Protein AF-A0ABD5NN39-F1 (afdb_monomer)

Structure (mmCIF, N/CA/C/O backbone):
data_AF-A0ABD5NN39-F1
#
_entry.id   AF-A0ABD5NN39-F1
#
loop_
_atom_site.group_PDB
_atom_site.id
_atom_site.type_symbol
_atom_site.label_atom_id
_atom_site.label_alt_id
_atom_site.label_comp_id
_atom_site.label_asym_id
_atom_site.label_entity_id
_atom_site.label_seq_id
_atom_site.pdbx_PDB_ins_code
_atom_site.Cartn_x
_atom_site.Cartn_y
_atom_site.Cartn_z
_atom_site.occupancy
_atom_site.B_iso_or_equiv
_atom_site.auth_seq_id
_atom_site.auth_comp_id
_atom_site.auth_asym_id
_atom_site.auth_atom_id
_atom_site.pdbx_PDB_model_num
ATOM 1 N N . MET A 1 1 ? 64.868 -34.497 13.258 1.00 48.22 1 MET A N 1
ATOM 2 C CA . MET A 1 1 ? 65.352 -35.514 12.300 1.00 48.22 1 MET A CA 1
ATOM 3 C C . MET A 1 1 ? 64.850 -36.884 12.746 1.00 48.22 1 MET A C 1
ATOM 5 O O . MET A 1 1 ? 65.511 -37.528 13.547 1.00 48.22 1 MET A O 1
ATOM 9 N N . ALA A 1 2 ? 63.662 -37.279 12.285 1.00 41.94 2 ALA A N 1
ATOM 10 C CA . ALA A 1 2 ? 63.177 -38.659 12.222 1.00 41.94 2 ALA A CA 1
ATOM 11 C C . ALA A 1 2 ? 61.991 -38.686 11.242 1.00 41.94 2 ALA A C 1
ATOM 13 O O . ALA A 1 2 ? 61.180 -37.765 11.214 1.00 41.94 2 ALA A O 1
ATOM 14 N N . THR A 1 3 ? 61.990 -39.694 10.385 1.00 41.69 3 THR A N 1
ATOM 15 C CA . THR A 1 3 ? 61.248 -39.853 9.132 1.00 41.69 3 THR A CA 1
ATOM 16 C C . THR A 1 3 ? 59.908 -40.580 9.286 1.00 41.69 3 THR A C 1
ATOM 18 O O . THR A 1 3 ? 59.844 -41.570 10.001 1.00 41.69 3 THR A O 1
ATOM 21 N N . VAL A 1 4 ? 58.919 -40.108 8.512 1.00 43.38 4 VAL A N 1
ATOM 22 C CA . VAL A 1 4 ? 57.891 -40.811 7.703 1.00 43.38 4 VAL A CA 1
ATOM 23 C C . VAL A 1 4 ? 57.084 -41.974 8.312 1.00 43.38 4 VAL A C 1
ATOM 25 O O . VAL A 1 4 ? 57.618 -43.031 8.631 1.00 43.38 4 VAL A O 1
ATOM 28 N N . GLY A 1 5 ? 55.754 -41.833 8.231 1.00 43.09 5 GLY A N 1
ATOM 29 C CA . GLY A 1 5 ? 54.789 -42.929 8.111 1.00 43.09 5 GLY A CA 1
ATOM 30 C C . GLY A 1 5 ? 53.548 -42.462 7.339 1.00 43.09 5 GLY A C 1
ATOM 31 O O . GLY A 1 5 ? 52.788 -41.644 7.842 1.00 43.09 5 GLY A O 1
ATOM 32 N N . VAL A 1 6 ? 53.390 -42.945 6.104 1.00 49.94 6 VAL A N 1
ATOM 33 C CA . VAL A 1 6 ? 52.255 -42.698 5.196 1.00 49.94 6 VAL A CA 1
ATOM 34 C C . VAL A 1 6 ? 51.115 -43.660 5.537 1.00 49.94 6 VAL A C 1
ATOM 36 O O . VAL A 1 6 ? 51.356 -44.860 5.651 1.00 49.94 6 VAL A O 1
ATOM 39 N N . ALA A 1 7 ? 49.880 -43.160 5.617 1.00 52.88 7 ALA A N 1
ATOM 40 C CA . ALA A 1 7 ? 48.672 -43.968 5.470 1.00 52.88 7 ALA A CA 1
ATOM 41 C C . ALA A 1 7 ? 47.676 -43.212 4.582 1.00 52.88 7 ALA A C 1
ATOM 43 O O . ALA A 1 7 ? 47.252 -42.106 4.905 1.00 52.88 7 ALA A O 1
ATOM 44 N N . ALA A 1 8 ? 47.371 -43.815 3.435 1.00 48.97 8 ALA A N 1
ATOM 45 C CA . ALA A 1 8 ? 46.373 -43.367 2.481 1.00 48.97 8 ALA A CA 1
ATOM 46 C C . ALA A 1 8 ? 44.984 -43.854 2.911 1.00 48.97 8 ALA A C 1
ATOM 48 O O . ALA A 1 8 ? 44.827 -45.025 3.256 1.00 48.97 8 ALA A O 1
ATOM 49 N N . LEU A 1 9 ? 43.982 -42.982 2.811 1.00 55.16 9 LEU A N 1
ATOM 50 C CA . LEU A 1 9 ? 42.581 -43.370 2.686 1.00 55.16 9 LEU A CA 1
ATOM 51 C C . LEU A 1 9 ? 42.005 -42.599 1.499 1.00 55.16 9 LEU A C 1
ATOM 53 O O . LEU A 1 9 ? 41.762 -41.399 1.569 1.00 55.16 9 LEU A O 1
ATOM 57 N N . SER A 1 10 ? 41.878 -43.319 0.387 1.00 52.47 10 SER A N 1
ATOM 58 C CA . SER A 1 10 ? 41.088 -42.935 -0.774 1.00 52.47 10 SER A CA 1
ATOM 59 C C . SER A 1 10 ? 39.607 -42.935 -0.405 1.00 52.47 10 SER A C 1
ATOM 61 O O . SER A 1 10 ? 39.099 -43.934 0.100 1.00 52.47 10 SER A O 1
ATOM 63 N N . GLY A 1 11 ? 38.923 -41.843 -0.725 1.00 37.56 11 GLY A N 1
ATOM 64 C CA . GLY A 1 11 ? 37.471 -41.762 -0.805 1.00 37.56 11 GLY A CA 1
ATOM 65 C C . GLY A 1 11 ? 37.124 -40.778 -1.913 1.00 37.56 11 GLY A C 1
ATOM 66 O O . GLY A 1 11 ? 37.242 -39.576 -1.718 1.00 37.56 11 GLY A O 1
ATOM 67 N N . CYS A 1 12 ? 36.792 -41.309 -3.088 1.00 56.47 12 CYS A N 1
ATOM 68 C CA . CYS A 1 12 ? 36.232 -40.574 -4.216 1.00 56.47 12 CYS A CA 1
ATOM 69 C C . CYS A 1 12 ? 34.707 -40.734 -4.177 1.00 56.47 12 CYS A C 1
ATOM 71 O O . CYS A 1 12 ? 34.234 -41.869 -4.201 1.00 56.47 12 CYS A O 1
ATOM 73 N N . THR A 1 13 ? 33.987 -39.615 -4.144 1.00 51.09 13 THR A N 1
ATOM 74 C CA . THR A 1 13 ? 32.606 -39.393 -4.622 1.00 51.09 13 THR A CA 1
ATOM 75 C C . THR A 1 13 ? 32.630 -37.903 -5.018 1.00 51.09 13 THR A C 1
ATOM 77 O O . THR A 1 13 ? 32.841 -37.082 -4.133 1.00 51.09 13 THR A O 1
ATOM 80 N N . ASP A 1 14 ? 32.734 -37.436 -6.264 1.00 43.72 14 ASP A N 1
ATOM 81 C CA . ASP A 1 14 ? 31.990 -37.698 -7.506 1.00 43.72 14 ASP A CA 1
ATOM 82 C C . ASP A 1 14 ? 30.472 -37.639 -7.297 1.00 43.72 14 ASP A C 1
ATOM 84 O O . ASP A 1 14 ? 29.864 -38.627 -6.880 1.00 43.72 14 ASP A O 1
ATOM 88 N N . GLY A 1 15 ? 29.899 -36.457 -7.546 1.00 37.25 15 GLY A N 1
ATOM 89 C CA . GLY A 1 15 ? 28.458 -36.225 -7.582 1.00 37.25 15 GLY A CA 1
ATOM 90 C C . GLY A 1 15 ? 28.058 -34.783 -7.269 1.00 37.25 15 GLY A C 1
ATOM 91 O O . GLY A 1 15 ? 28.035 -34.415 -6.100 1.00 37.25 15 GLY A O 1
ATOM 92 N N . ASP A 1 16 ? 27.666 -34.073 -8.327 1.00 36.53 16 ASP A N 1
ATOM 93 C CA . ASP A 1 16 ? 26.866 -32.840 -8.375 1.00 36.53 16 ASP A CA 1
ATOM 94 C C . ASP A 1 16 ? 27.584 -31.495 -8.160 1.00 36.53 16 ASP A C 1
ATOM 96 O O . ASP A 1 16 ? 27.650 -30.938 -7.065 1.00 36.53 16 ASP A O 1
ATOM 100 N N . ASP A 1 17 ? 28.084 -30.969 -9.285 1.00 45.12 17 ASP A N 1
ATOM 101 C CA . ASP A 1 17 ? 28.150 -29.540 -9.593 1.00 45.12 17 ASP A CA 1
ATOM 102 C C . ASP A 1 17 ? 26.765 -28.911 -9.355 1.00 45.12 17 ASP A C 1
ATOM 104 O O . ASP A 1 17 ? 25.903 -28.895 -10.234 1.00 45.12 17 ASP A O 1
ATOM 108 N N . GLY A 1 18 ? 26.554 -28.411 -8.139 1.00 37.91 18 GLY A N 1
ATOM 109 C CA . GLY A 1 18 ? 25.591 -27.351 -7.893 1.00 37.91 18 GLY A CA 1
ATOM 110 C C . GLY A 1 18 ? 26.116 -26.103 -8.584 1.00 37.91 18 GLY A C 1
ATOM 111 O O . GLY A 1 18 ? 27.049 -25.468 -8.094 1.00 37.91 18 GLY A O 1
ATOM 112 N N . ASP A 1 19 ? 25.551 -25.831 -9.753 1.00 41.72 19 ASP A N 1
ATOM 113 C CA . ASP A 1 19 ? 25.624 -24.571 -10.481 1.00 41.72 19 ASP A CA 1
ATOM 114 C C . ASP A 1 19 ? 25.065 -23.467 -9.573 1.00 41.72 19 ASP A C 1
ATOM 116 O O . ASP A 1 19 ? 23.892 -23.113 -9.608 1.00 41.72 19 ASP A O 1
ATOM 120 N N . GLU A 1 20 ? 25.899 -22.988 -8.655 1.00 43.84 20 GLU A N 1
ATOM 121 C CA . GLU A 1 20 ? 25.693 -21.716 -7.988 1.00 43.84 20 GLU A CA 1
ATOM 122 C C . GLU A 1 20 ? 26.112 -20.656 -9.008 1.00 43.84 20 GLU A C 1
ATOM 124 O O . GLU A 1 20 ? 27.251 -20.181 -9.015 1.00 43.84 20 GLU A O 1
ATOM 129 N N . THR A 1 21 ? 25.203 -20.332 -9.932 1.00 42.66 21 THR A N 1
ATOM 130 C CA . THR A 1 21 ? 25.261 -19.085 -10.696 1.00 42.66 21 THR A CA 1
ATOM 131 C C . THR A 1 21 ? 25.090 -17.941 -9.708 1.00 42.66 21 THR A C 1
ATOM 133 O O . THR A 1 21 ? 24.010 -17.385 -9.539 1.00 42.66 21 THR A O 1
ATOM 136 N N . THR A 1 22 ? 26.167 -17.615 -9.002 1.00 43.16 22 THR A N 1
ATOM 137 C CA . THR A 1 22 ? 26.352 -16.280 -8.456 1.00 43.16 22 THR A CA 1
ATOM 138 C C . THR A 1 22 ? 26.554 -15.376 -9.660 1.00 43.16 22 THR A C 1
ATOM 140 O O . THR A 1 22 ? 27.610 -15.395 -10.293 1.00 43.16 22 THR A O 1
ATOM 143 N N . ASP A 1 23 ? 25.488 -14.674 -10.039 1.00 47.72 23 ASP A N 1
ATOM 144 C CA . ASP A 1 23 ? 25.520 -13.652 -11.077 1.00 47.72 23 ASP A CA 1
ATOM 145 C C . ASP A 1 23 ? 26.538 -12.579 -10.640 1.00 47.72 23 ASP A C 1
ATOM 147 O O . ASP A 1 23 ? 26.351 -11.942 -9.601 1.00 47.72 23 ASP A O 1
ATOM 151 N N . PRO A 1 24 ? 27.674 -12.414 -11.338 1.00 41.97 24 PRO A N 1
ATOM 152 C CA . PRO A 1 24 ? 28.759 -11.544 -10.887 1.00 41.97 24 PRO A CA 1
ATOM 153 C C . PRO A 1 24 ? 28.493 -10.049 -11.151 1.00 41.97 24 PRO A C 1
ATOM 155 O O . PRO A 1 24 ? 29.424 -9.252 -11.042 1.00 41.97 24 PRO A O 1
ATOM 158 N N . ASP A 1 25 ? 27.261 -9.673 -11.505 1.00 46.34 25 ASP A N 1
ATOM 159 C CA . ASP A 1 25 ? 26.851 -8.304 -11.854 1.00 46.34 25 ASP A CA 1
ATOM 160 C C . ASP A 1 25 ? 26.087 -7.575 -10.725 1.00 46.34 25 ASP A C 1
ATOM 162 O O . ASP A 1 25 ? 25.631 -6.450 -10.906 1.00 46.34 25 ASP A O 1
ATOM 166 N N . ASP A 1 26 ? 25.978 -8.165 -9.532 1.00 51.62 26 ASP A N 1
ATOM 167 C CA . ASP A 1 26 ? 25.224 -7.583 -8.411 1.00 51.62 26 ASP A CA 1
ATOM 168 C C . ASP A 1 26 ? 26.120 -6.791 -7.436 1.00 51.62 26 ASP A C 1
ATOM 170 O O . ASP A 1 26 ? 26.210 -7.068 -6.243 1.00 51.62 26 ASP A O 1
ATOM 174 N N . GLU A 1 27 ? 26.879 -5.818 -7.956 1.00 45.88 27 GLU A N 1
ATOM 175 C CA . GLU A 1 27 ? 27.605 -4.857 -7.099 1.00 45.88 27 GLU A CA 1
ATOM 176 C C . GLU A 1 27 ? 26.851 -3.520 -6.940 1.00 45.88 27 GLU A C 1
ATOM 178 O O . GLU A 1 27 ? 27.336 -2.631 -6.241 1.00 45.88 27 GLU A O 1
ATOM 183 N N . ASN A 1 28 ? 25.684 -3.366 -7.587 1.00 49.44 28 ASN A N 1
ATOM 184 C CA . ASN A 1 28 ? 24.773 -2.206 -7.514 1.00 49.44 28 ASN A CA 1
ATOM 185 C C . ASN A 1 28 ? 23.292 -2.595 -7.789 1.00 49.44 28 ASN A C 1
ATOM 187 O O . ASN A 1 28 ? 22.531 -1.756 -8.267 1.00 49.44 28 ASN A O 1
ATOM 191 N N . GLY A 1 29 ? 22.888 -3.858 -7.603 1.00 55.06 29 GLY A N 1
ATOM 192 C CA . GLY A 1 29 ? 21.557 -4.321 -8.005 1.00 55.06 29 GLY A CA 1
ATOM 193 C C . GLY A 1 29 ? 20.482 -4.035 -6.957 1.00 55.06 29 GLY A C 1
ATOM 194 O O . GLY A 1 29 ? 20.655 -4.373 -5.792 1.00 55.06 29 GLY A O 1
ATOM 195 N N . GLU A 1 30 ? 19.366 -3.437 -7.382 1.00 64.81 30 GLU A N 1
ATOM 196 C CA . GLU A 1 30 ? 18.086 -3.468 -6.652 1.00 64.81 30 GLU A CA 1
ATOM 197 C C . GLU A 1 30 ? 17.780 -4.896 -6.162 1.00 64.81 30 GLU A C 1
ATOM 199 O O . GLU A 1 30 ? 18.060 -5.870 -6.881 1.00 64.81 30 GLU A O 1
ATOM 204 N N . GLU A 1 31 ? 17.222 -5.006 -4.951 1.00 83.88 31 GLU A N 1
ATOM 205 C CA . GLU A 1 31 ? 16.773 -6.279 -4.382 1.00 83.88 31 GLU A CA 1
ATOM 206 C C . GLU A 1 31 ? 15.706 -6.913 -5.290 1.00 83.88 31 GLU A C 1
ATOM 208 O O . GLU A 1 31 ? 14.967 -6.226 -5.993 1.00 83.88 31 GLU A O 1
ATOM 213 N N . ARG A 1 32 ? 15.686 -8.249 -5.354 1.00 92.69 32 ARG A N 1
ATOM 214 C CA . ARG A 1 32 ? 14.810 -9.026 -6.245 1.00 92.69 32 ARG A CA 1
ATOM 215 C C . ARG A 1 32 ? 14.428 -10.353 -5.589 1.00 92.69 32 ARG A C 1
ATOM 217 O O . ARG A 1 32 ? 15.234 -10.885 -4.816 1.00 92.69 32 ARG A O 1
ATOM 224 N N . PRO A 1 33 ? 13.291 -10.965 -5.967 1.00 92.88 33 PRO A N 1
ATOM 225 C CA . PRO A 1 33 ? 12.932 -12.293 -5.489 1.00 92.88 33 PRO A CA 1
ATOM 226 C C . PRO A 1 33 ? 13.997 -13.343 -5.833 1.00 92.88 33 PRO A C 1
ATOM 228 O O . PRO A 1 33 ? 14.615 -13.334 -6.905 1.00 92.88 33 PRO A O 1
ATOM 231 N N . ALA A 1 34 ? 14.194 -14.303 -4.928 1.00 89.56 34 ALA A N 1
ATOM 232 C CA . ALA A 1 34 ? 15.196 -15.348 -5.098 1.00 89.56 34 ALA A CA 1
ATOM 233 C C . ALA A 1 34 ? 14.947 -16.183 -6.369 1.00 89.56 34 ALA A C 1
ATOM 235 O O . ALA A 1 34 ? 13.894 -16.793 -6.541 1.00 89.56 34 ALA A O 1
ATOM 236 N N . GLY A 1 35 ? 15.959 -16.266 -7.237 1.00 91.19 35 GLY A N 1
ATOM 237 C CA . GLY A 1 35 ? 15.894 -17.046 -8.478 1.00 91.19 35 GLY A CA 1
ATOM 238 C C . GLY A 1 35 ? 15.244 -16.327 -9.663 1.00 91.19 35 GLY A C 1
ATOM 239 O O . GLY A 1 35 ? 15.114 -16.946 -10.716 1.00 91.19 35 GLY A O 1
ATOM 240 N N . VAL A 1 36 ? 14.880 -15.049 -9.519 1.00 94.75 36 VAL A N 1
ATOM 241 C CA . VAL A 1 36 ? 14.378 -14.206 -10.612 1.00 94.75 36 VAL A CA 1
ATOM 242 C C . VAL A 1 36 ? 15.539 -13.428 -11.235 1.00 94.75 36 VAL A C 1
ATOM 244 O O . VAL A 1 36 ? 16.275 -12.711 -10.551 1.00 94.75 36 VAL A O 1
ATOM 247 N N . SER A 1 37 ? 15.741 -13.574 -12.548 1.00 94.88 37 SER A N 1
ATOM 248 C CA . SER A 1 37 ? 16.772 -12.809 -13.263 1.00 94.88 37 SER A CA 1
ATOM 249 C C . SER A 1 37 ? 16.404 -11.326 -13.377 1.00 94.88 37 SER A C 1
ATOM 251 O O . SER A 1 37 ? 15.276 -10.920 -13.109 1.00 94.88 37 SER A O 1
ATOM 253 N N . ARG A 1 38 ? 17.355 -10.468 -13.773 1.00 93.56 38 ARG A N 1
ATOM 254 C CA . ARG A 1 38 ? 17.077 -9.023 -13.862 1.00 93.56 38 ARG A CA 1
ATOM 255 C C . ARG A 1 38 ? 16.057 -8.714 -14.951 1.00 93.56 38 ARG A C 1
ATOM 257 O O . ARG A 1 38 ? 15.131 -7.948 -14.725 1.00 93.56 38 ARG A O 1
ATOM 264 N N . GLU A 1 39 ? 16.219 -9.356 -16.102 1.00 94.50 39 GLU A N 1
ATOM 265 C CA . GLU A 1 39 ? 15.305 -9.234 -17.237 1.00 94.50 39 GLU A CA 1
ATOM 266 C C . GLU A 1 39 ? 13.886 -9.687 -16.860 1.00 94.50 39 GLU A C 1
ATOM 268 O O . GLU A 1 39 ? 12.913 -9.015 -17.208 1.00 94.50 39 GLU A O 1
ATOM 273 N N . GLU A 1 40 ? 13.766 -10.779 -16.093 1.00 95.31 40 GLU A N 1
ATOM 274 C CA . GLU A 1 40 ? 12.476 -11.258 -15.587 1.00 95.31 40 GLU A CA 1
ATOM 275 C C . GLU A 1 40 ? 11.861 -10.312 -14.551 1.00 95.31 40 GLU A C 1
ATOM 277 O O . GLU A 1 40 ? 10.658 -10.075 -14.589 1.00 95.31 40 GLU A O 1
ATOM 282 N N . PHE A 1 41 ? 12.667 -9.728 -13.665 1.00 95.81 41 PHE A N 1
ATOM 283 C CA . PHE A 1 41 ? 12.188 -8.740 -12.700 1.00 95.81 41 PHE A CA 1
ATOM 284 C C . PHE A 1 41 ? 11.645 -7.477 -13.388 1.00 95.81 41 PHE A C 1
ATOM 286 O O . PHE A 1 41 ? 10.591 -6.957 -13.022 1.00 95.81 41 PHE A O 1
ATOM 293 N N . GLU A 1 42 ? 12.355 -6.989 -14.408 1.00 95.38 42 GLU A N 1
ATOM 294 C CA . GLU A 1 42 ? 12.022 -5.747 -15.112 1.00 95.38 42 GLU A CA 1
ATOM 295 C C . GLU A 1 42 ? 10.863 -5.896 -16.105 1.00 95.38 42 GLU A C 1
ATOM 297 O O . GLU A 1 42 ? 10.071 -4.968 -16.244 1.00 95.38 42 GLU A O 1
ATOM 302 N N . SER A 1 43 ? 10.781 -7.031 -16.806 1.00 95.12 43 SER A N 1
ATOM 303 C CA . SER A 1 43 ? 9.878 -7.210 -17.961 1.00 95.12 43 SER A CA 1
ATOM 304 C C . SER A 1 43 ? 9.288 -8.616 -18.100 1.00 95.12 43 SER A C 1
ATOM 306 O O . SER A 1 43 ? 8.552 -8.908 -19.044 1.00 95.12 43 SER A O 1
ATOM 308 N N . GLY A 1 44 ? 9.630 -9.521 -17.185 1.00 91.00 44 GLY A N 1
ATOM 309 C CA . GLY A 1 44 ? 9.125 -10.886 -17.187 1.00 91.00 44 GLY A CA 1
ATOM 310 C C . GLY A 1 44 ? 7.679 -10.993 -16.706 1.00 91.00 44 GLY A C 1
ATOM 311 O O . GLY A 1 44 ? 7.078 -10.022 -16.235 1.00 91.00 44 GLY A O 1
ATOM 312 N N . PRO A 1 45 ? 7.096 -12.199 -16.818 1.00 93.12 45 PRO A N 1
ATOM 313 C CA . PRO A 1 45 ? 5.794 -12.463 -16.235 1.00 93.12 45 PRO A CA 1
ATOM 314 C C . PRO A 1 45 ? 5.863 -12.330 -14.712 1.00 93.12 45 PRO A C 1
ATOM 316 O O . PRO A 1 45 ? 6.785 -12.838 -14.074 1.00 93.12 45 PRO A O 1
ATOM 319 N N . VAL A 1 46 ? 4.841 -11.706 -14.134 1.00 96.06 46 VAL A N 1
ATOM 320 C CA . VAL A 1 46 ? 4.607 -11.757 -12.688 1.00 96.06 46 VAL A CA 1
ATOM 321 C C . VAL A 1 46 ? 4.094 -13.149 -12.284 1.00 96.06 46 VAL A C 1
ATOM 323 O O . VAL A 1 46 ? 3.504 -13.847 -13.118 1.00 96.06 46 VAL A O 1
ATOM 326 N N . PRO A 1 47 ? 4.276 -13.571 -11.021 1.00 96.19 47 PRO A N 1
ATOM 327 C CA . PRO A 1 47 ? 3.692 -14.804 -10.502 1.00 96.19 47 PRO A CA 1
ATOM 328 C C . PRO A 1 47 ? 2.176 -14.898 -10.740 1.00 96.19 47 PRO A C 1
ATOM 330 O O . PRO A 1 47 ? 1.471 -13.889 -10.739 1.00 96.19 47 PRO A O 1
ATOM 333 N N . ASP A 1 48 ? 1.653 -16.125 -10.881 1.00 96.38 48 ASP A N 1
ATOM 334 C CA . ASP A 1 48 ? 0.239 -16.388 -11.218 1.00 96.38 48 ASP A CA 1
ATOM 335 C C . ASP A 1 48 ? -0.763 -15.675 -10.289 1.00 96.38 48 ASP A C 1
ATOM 337 O O . ASP A 1 48 ? -1.852 -15.305 -10.724 1.00 96.38 48 ASP A O 1
ATOM 341 N N . VAL A 1 49 ? -0.398 -15.457 -9.017 1.00 96.12 49 VAL A N 1
ATOM 342 C CA . VAL A 1 49 ? -1.237 -14.759 -8.026 1.00 96.12 49 VAL A CA 1
ATOM 343 C C . VAL A 1 49 ? -1.548 -13.308 -8.418 1.00 96.12 49 VAL A C 1
ATOM 345 O O . VAL A 1 49 ? -2.554 -12.761 -7.970 1.00 96.12 49 VAL A O 1
ATOM 348 N N . TYR A 1 50 ? -0.727 -12.705 -9.280 1.00 97.44 50 TYR A N 1
ATOM 349 C CA . TYR A 1 50 ? -0.854 -11.315 -9.707 1.00 97.44 50 TYR A CA 1
ATOM 350 C C . TYR A 1 50 ? -1.533 -11.141 -11.066 1.00 97.44 50 TYR A C 1
ATOM 352 O O . TYR A 1 50 ? -2.023 -10.053 -11.346 1.00 97.44 50 TYR A O 1
ATOM 360 N N . VAL A 1 51 ? -1.589 -12.181 -11.906 1.00 96.38 51 VAL A N 1
ATOM 361 C CA . VAL A 1 51 ? -1.995 -12.073 -13.325 1.00 96.38 51 VAL A CA 1
ATOM 362 C C . VAL A 1 51 ? -3.365 -11.417 -13.513 1.00 96.38 51 VAL A C 1
ATOM 364 O O . VAL A 1 51 ? -3.537 -10.679 -14.472 1.00 96.38 51 VAL A O 1
ATOM 367 N N . SER A 1 52 ? -4.306 -11.664 -12.603 1.00 95.81 52 SER A N 1
ATOM 368 C CA . SER A 1 52 ? -5.628 -11.020 -12.563 1.00 95.81 52 SER A CA 1
ATOM 369 C C . SER A 1 52 ? -5.930 -10.470 -11.166 1.00 95.81 52 SER A C 1
ATOM 371 O O . SER A 1 52 ? -7.047 -10.586 -10.660 1.00 95.81 52 SER A O 1
ATOM 373 N N . ALA A 1 53 ? -4.898 -10.008 -10.461 1.00 97.25 53 ALA A N 1
ATOM 374 C CA . ALA A 1 53 ? -5.072 -9.417 -9.147 1.00 97.25 53 ALA A CA 1
ATOM 375 C C . ALA A 1 53 ? -5.630 -7.999 -9.266 1.00 97.25 53 ALA A C 1
ATOM 377 O O . ALA A 1 53 ? -5.291 -7.255 -10.181 1.00 97.25 53 ALA A O 1
ATOM 378 N N . THR A 1 54 ? -6.456 -7.633 -8.292 1.00 96.75 54 THR A N 1
ATOM 379 C CA . THR A 1 54 ? -6.957 -6.270 -8.131 1.00 96.75 54 THR A CA 1
ATOM 380 C C . THR A 1 54 ? -5.942 -5.399 -7.388 1.00 96.75 54 THR A C 1
ATOM 382 O O . THR A 1 54 ? -5.337 -5.873 -6.416 1.00 96.75 54 THR A O 1
ATOM 385 N N . SER A 1 55 ? -5.771 -4.163 -7.854 1.00 97.44 55 SER A N 1
ATOM 386 C CA . SER A 1 55 ? -4.974 -3.102 -7.239 1.00 97.44 55 SER A CA 1
ATOM 387 C C . SER A 1 55 ? -5.674 -2.463 -6.037 1.00 97.44 55 SER A C 1
ATOM 389 O O . SER A 1 55 ? -6.851 -2.717 -5.768 1.00 97.44 55 SER A O 1
ATOM 391 N N . LEU A 1 56 ? -4.954 -1.605 -5.314 1.00 96.31 56 LEU A N 1
ATOM 392 C CA . LEU A 1 56 ? -5.491 -0.826 -4.196 1.00 96.31 56 LEU A CA 1
ATOM 393 C C . LEU A 1 56 ? -6.658 0.089 -4.616 1.00 96.31 56 LEU A C 1
ATOM 395 O O . LEU A 1 56 ? -7.591 0.287 -3.843 1.00 96.31 56 LEU A O 1
ATOM 399 N N . GLY A 1 57 ? -6.639 0.597 -5.850 1.00 95.88 57 GLY A N 1
ATOM 400 C CA . GLY A 1 57 ? -7.683 1.419 -6.470 1.00 95.88 57 GLY A CA 1
ATOM 401 C C . GLY A 1 57 ? -8.825 0.627 -7.116 1.00 95.88 57 GLY A C 1
ATOM 402 O O . GLY A 1 57 ? -9.625 1.202 -7.851 1.00 95.88 57 GLY A O 1
ATOM 403 N N . ALA A 1 58 ? -8.921 -0.678 -6.846 1.00 94.44 58 ALA A N 1
ATOM 404 C CA . ALA A 1 58 ? -9.949 -1.579 -7.369 1.00 94.44 58 ALA A CA 1
ATOM 405 C C . ALA A 1 58 ? -9.894 -1.855 -8.889 1.00 94.44 58 ALA A C 1
ATOM 407 O O . ALA A 1 58 ? -10.899 -2.266 -9.479 1.00 94.44 58 ALA A O 1
ATOM 408 N N . GLU A 1 59 ? -8.729 -1.703 -9.522 1.00 96.00 59 GLU A N 1
ATOM 409 C CA . GLU A 1 59 ? -8.508 -2.073 -10.924 1.00 96.00 59 GLU A CA 1
ATOM 410 C C . GLU A 1 59 ? -7.946 -3.495 -11.045 1.00 96.00 59 GLU A C 1
ATOM 412 O O . GLU A 1 59 ? -7.031 -3.881 -10.323 1.00 96.00 59 GLU A O 1
ATOM 417 N N . GLU A 1 60 ? -8.508 -4.316 -11.935 1.00 97.94 60 GLU A N 1
ATOM 418 C CA . GLU A 1 60 ? -8.002 -5.668 -12.202 1.00 97.94 60 GLU A CA 1
ATOM 419 C C . GLU A 1 60 ? -6.868 -5.605 -13.229 1.00 97.94 60 GLU A C 1
ATOM 421 O O . GLU A 1 60 ? -7.047 -5.049 -14.309 1.00 97.94 60 GLU A O 1
ATOM 426 N N . ARG A 1 61 ? -5.717 -6.213 -12.917 1.00 98.06 61 ARG A N 1
ATOM 427 C CA . ARG A 1 61 ? -4.608 -6.326 -13.871 1.00 98.06 61 ARG A CA 1
ATOM 428 C C . ARG A 1 61 ? -5.012 -7.151 -15.092 1.00 98.06 61 ARG A C 1
ATOM 430 O O . ARG A 1 61 ? -5.477 -8.282 -14.946 1.00 98.06 61 ARG A O 1
ATOM 437 N N . ASP A 1 62 ? -4.707 -6.634 -16.279 1.00 97.06 62 ASP A N 1
ATOM 438 C CA . ASP A 1 62 ? -4.728 -7.384 -17.536 1.00 97.06 62 ASP A CA 1
ATOM 439 C C . ASP A 1 62 ? -3.298 -7.474 -18.108 1.00 97.06 62 ASP A C 1
ATOM 441 O O . ASP A 1 62 ? -2.714 -6.452 -18.480 1.00 97.06 62 ASP A O 1
ATOM 445 N N . PRO A 1 63 ? -2.688 -8.674 -18.201 1.00 94.81 63 PRO A N 1
ATOM 446 C CA . PRO A 1 63 ? -1.327 -8.829 -18.717 1.00 94.81 63 PRO A CA 1
ATOM 447 C C . PRO A 1 63 ? -1.176 -8.428 -20.193 1.00 94.81 63 PRO A C 1
ATOM 449 O O . PRO A 1 63 ? -0.044 -8.253 -20.641 1.00 94.81 63 PRO A O 1
ATOM 452 N N . ASP A 1 64 ? -2.272 -8.296 -20.946 1.00 95.94 64 ASP A N 1
ATOM 453 C CA . ASP A 1 64 ? -2.254 -7.821 -22.330 1.00 95.94 64 ASP A CA 1
ATOM 454 C C . ASP A 1 64 ? -2.325 -6.278 -22.433 1.00 95.94 64 ASP A C 1
ATOM 456 O O . ASP A 1 64 ? -2.102 -5.738 -23.523 1.00 95.94 64 ASP A O 1
ATOM 460 N N . GLU A 1 65 ? -2.605 -5.564 -21.332 1.00 96.06 65 GLU A N 1
ATOM 461 C CA . GLU A 1 65 ? -2.764 -4.096 -21.299 1.00 96.06 65 GLU A CA 1
ATOM 462 C C . GLU A 1 65 ? -1.673 -3.354 -20.496 1.00 96.06 65 GLU A C 1
ATOM 464 O O . GLU A 1 65 ? -1.627 -2.123 -20.514 1.00 96.06 65 GLU A O 1
ATOM 469 N N . VAL A 1 66 ? -0.728 -4.072 -19.877 1.00 97.81 66 VAL A N 1
ATOM 470 C CA . VAL A 1 66 ? 0.397 -3.455 -19.151 1.00 97.81 66 VAL A CA 1
ATOM 471 C C . VAL A 1 66 ? 1.425 -2.784 -20.066 1.00 97.81 66 VAL A C 1
ATOM 473 O O . VAL A 1 66 ? 1.660 -3.181 -21.211 1.00 97.81 66 VAL A O 1
ATOM 476 N N . ARG A 1 67 ? 2.092 -1.765 -19.525 1.00 98.31 67 ARG A N 1
ATOM 477 C CA . ARG A 1 67 ? 3.116 -0.964 -20.200 1.00 98.31 67 ARG A CA 1
ATOM 478 C C . ARG A 1 67 ? 4.513 -1.333 -19.712 1.00 98.31 67 ARG A C 1
ATOM 480 O O . ARG A 1 67 ? 4.695 -1.628 -18.528 1.00 98.31 67 ARG A O 1
ATOM 487 N N . PRO A 1 68 ? 5.533 -1.226 -20.576 1.00 98.06 68 PRO A N 1
ATOM 488 C CA . PRO A 1 68 ? 6.907 -1.413 -20.153 1.00 98.06 68 PRO A CA 1
ATOM 489 C C . PRO A 1 68 ? 7.363 -0.297 -19.212 1.00 98.06 68 PRO A C 1
ATOM 491 O O . PRO A 1 68 ? 7.074 0.882 -19.439 1.00 98.06 68 PRO A O 1
ATOM 494 N N . LYS A 1 69 ? 8.177 -0.646 -18.208 1.00 98.12 69 LYS A N 1
ATOM 495 C CA . LYS A 1 69 ? 8.761 0.296 -17.228 1.00 98.12 69 LYS A CA 1
ATOM 496 C C . LYS A 1 69 ? 9.409 1.527 -17.883 1.00 98.12 69 LYS A C 1
ATOM 498 O O . LYS A 1 69 ? 9.279 2.656 -17.406 1.00 98.12 69 LYS A O 1
ATOM 503 N N . SER A 1 70 ? 10.047 1.324 -19.038 1.00 96.88 70 SER A N 1
ATOM 504 C CA . SER A 1 70 ? 10.686 2.391 -19.820 1.00 96.88 70 SER A CA 1
ATOM 505 C C . SER A 1 70 ? 9.723 3.446 -20.393 1.00 96.88 70 SER A C 1
ATOM 507 O O . SER A 1 70 ? 10.143 4.579 -20.624 1.00 96.88 70 SER A O 1
ATOM 509 N N . GLU A 1 71 ? 8.446 3.116 -20.614 1.00 98.19 71 GLU A N 1
ATOM 510 C CA . GLU A 1 71 ? 7.442 4.056 -21.139 1.00 98.19 71 GLU A CA 1
ATOM 511 C C . GLU A 1 71 ? 6.875 4.981 -20.061 1.00 98.19 71 GLU A C 1
ATOM 513 O O . GLU A 1 71 ? 6.454 6.097 -20.366 1.00 98.19 71 GLU A O 1
ATOM 518 N N . VAL A 1 72 ? 6.905 4.542 -18.802 1.00 98.19 72 VAL A N 1
ATOM 519 C CA . VAL A 1 72 ? 6.338 5.271 -17.659 1.00 98.19 72 VAL A CA 1
ATOM 520 C C . VAL A 1 72 ? 7.407 5.938 -16.795 1.00 98.19 72 VAL A C 1
ATOM 522 O O . VAL A 1 72 ? 7.092 6.500 -15.749 1.00 98.19 72 VAL A O 1
ATOM 525 N N . SER A 1 73 ? 8.666 5.935 -17.245 1.00 97.69 73 SER A N 1
ATOM 526 C CA . SER A 1 73 ? 9.821 6.430 -16.478 1.00 97.69 73 SER A CA 1
ATOM 527 C C . SER A 1 73 ? 9.863 5.837 -15.065 1.00 97.69 73 SER A C 1
ATOM 529 O O . SER A 1 73 ? 9.993 6.574 -14.092 1.00 97.69 73 SER A O 1
ATOM 531 N N . PHE A 1 74 ? 9.669 4.519 -14.972 1.00 98.44 74 PHE A N 1
ATOM 532 C CA . PHE A 1 74 ? 9.752 3.784 -13.715 1.00 98.44 74 PHE A CA 1
ATOM 533 C C . PHE A 1 74 ? 11.146 3.929 -13.096 1.00 98.44 74 PHE A C 1
ATOM 535 O O . PHE A 1 74 ? 12.147 3.860 -13.817 1.00 98.44 74 PHE A O 1
ATOM 542 N N . SER A 1 75 ? 11.207 4.120 -11.785 1.00 97.31 75 SER A N 1
ATOM 543 C CA . SER A 1 75 ? 12.453 4.283 -11.041 1.00 97.31 75 SER A CA 1
ATOM 544 C C . SER A 1 75 ? 12.256 3.968 -9.563 1.00 97.31 75 SER A C 1
ATOM 546 O O . SER A 1 75 ? 11.162 4.181 -9.040 1.00 97.31 75 SER A O 1
ATOM 548 N N . ASP A 1 76 ? 13.338 3.586 -8.888 1.00 96.88 76 ASP A N 1
ATOM 549 C CA . ASP A 1 76 ? 13.391 3.564 -7.427 1.00 96.88 76 ASP A CA 1
ATOM 550 C C . ASP A 1 76 ? 13.074 4.944 -6.816 1.00 96.88 76 ASP A C 1
ATOM 552 O O . ASP A 1 76 ? 13.109 5.984 -7.492 1.00 96.88 76 ASP A O 1
ATOM 556 N N . TYR A 1 77 ? 12.758 4.966 -5.519 1.00 96.75 77 TYR A N 1
ATOM 557 C CA . TYR A 1 77 ? 12.364 6.190 -4.817 1.00 96.75 77 TYR A CA 1
ATOM 558 C C . TYR A 1 77 ? 13.451 7.280 -4.818 1.00 96.75 77 TYR A C 1
ATOM 560 O O . TYR A 1 77 ? 13.149 8.478 -4.833 1.00 96.75 77 TYR A O 1
ATOM 568 N N . GLU A 1 78 ? 14.732 6.905 -4.770 1.00 96.31 78 GLU A N 1
ATOM 569 C CA . GLU A 1 78 ? 15.834 7.872 -4.741 1.00 96.31 78 GLU A CA 1
ATOM 570 C C . GLU A 1 78 ? 15.964 8.597 -6.085 1.00 96.31 78 GLU A C 1
ATOM 572 O O . GLU A 1 78 ? 16.039 9.827 -6.121 1.00 96.31 78 GLU A O 1
ATOM 577 N N . ALA A 1 79 ? 15.917 7.854 -7.188 1.00 96.69 79 ALA A N 1
ATOM 578 C CA . ALA A 1 79 ? 15.938 8.384 -8.542 1.00 96.69 79 ALA A CA 1
ATOM 579 C C . ALA A 1 79 ? 14.640 9.128 -8.896 1.00 96.69 79 ALA A C 1
ATOM 581 O O . ALA A 1 79 ? 14.687 10.145 -9.596 1.00 96.69 79 ALA A O 1
ATOM 582 N N . ALA A 1 80 ? 13.490 8.684 -8.380 1.00 97.38 80 ALA A N 1
ATOM 583 C CA . ALA A 1 80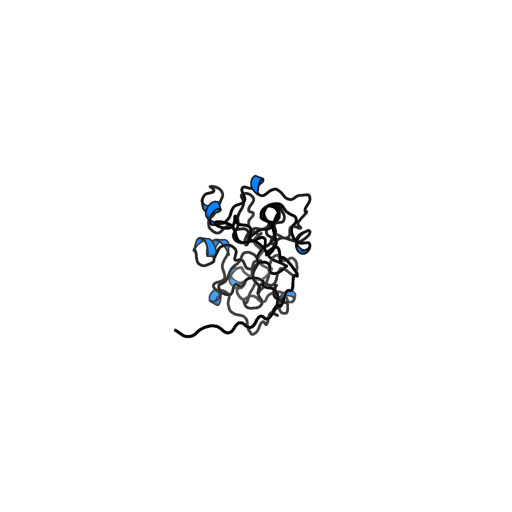 ? 12.205 9.342 -8.599 1.00 97.38 80 ALA A CA 1
ATOM 584 C C . ALA A 1 80 ? 12.210 10.797 -8.108 1.00 97.38 80 ALA A C 1
ATOM 586 O O . ALA A 1 80 ? 11.678 11.671 -8.788 1.00 97.38 80 ALA A O 1
ATOM 587 N N . GLN A 1 81 ? 12.889 11.091 -6.994 1.00 96.94 81 GLN A N 1
ATOM 588 C CA . GLN A 1 81 ? 13.010 12.453 -6.452 1.00 96.94 81 GLN A CA 1
ATOM 589 C C . GLN A 1 81 ? 13.739 13.435 -7.387 1.00 96.94 81 GLN A C 1
ATOM 591 O O . GLN A 1 81 ? 13.636 14.652 -7.209 1.00 96.94 81 GLN A O 1
ATOM 596 N N . GLU A 1 82 ? 14.484 12.942 -8.382 1.00 97.12 82 GLU A N 1
ATOM 597 C CA . GLU A 1 82 ? 15.105 13.778 -9.415 1.00 97.12 82 GLU A CA 1
ATOM 598 C C . GLU A 1 82 ? 14.151 14.099 -10.581 1.00 97.12 82 GLU A C 1
ATOM 600 O O . GLU A 1 82 ? 14.466 14.943 -11.427 1.00 97.12 82 GLU A O 1
ATOM 605 N N . ASN A 1 83 ? 12.987 13.445 -10.647 1.00 97.56 83 ASN A N 1
ATOM 606 C CA . ASN A 1 83 ? 11.977 13.656 -11.675 1.00 97.56 83 ASN A CA 1
ATOM 607 C C . ASN A 1 83 ? 11.063 14.842 -11.321 1.00 97.56 83 ASN A C 1
ATOM 609 O O . ASN A 1 83 ? 10.455 14.879 -10.257 1.00 97.56 83 ASN A O 1
ATOM 613 N N . ASP A 1 84 ? 10.886 15.785 -12.254 1.00 97.31 84 ASP A N 1
ATOM 614 C CA . ASP A 1 84 ? 10.046 16.980 -12.058 1.00 97.31 84 ASP A CA 1
ATOM 615 C C . ASP A 1 84 ? 8.559 16.667 -11.771 1.00 97.31 84 ASP A C 1
ATOM 617 O O . ASP A 1 84 ? 7.836 17.537 -11.280 1.00 97.31 84 ASP A O 1
ATOM 621 N N . ALA A 1 85 ? 8.078 15.473 -12.135 1.00 97.19 85 ALA A N 1
ATOM 622 C CA . ALA A 1 85 ? 6.702 15.038 -11.893 1.00 97.19 85 ALA A CA 1
ATOM 623 C C . ALA A 1 85 ? 6.511 14.323 -10.545 1.00 97.19 85 ALA A C 1
ATOM 625 O O . ALA A 1 85 ? 5.365 14.157 -10.125 1.00 97.19 85 ALA A O 1
ATOM 626 N N . HIS A 1 86 ? 7.593 13.917 -9.871 1.00 98.38 86 HIS A N 1
ATOM 627 C CA . HIS A 1 86 ? 7.512 13.282 -8.557 1.00 98.38 86 HIS A CA 1
ATOM 628 C C . HIS A 1 86 ? 7.060 14.294 -7.506 1.00 98.38 86 HIS A C 1
ATOM 630 O O . HIS A 1 86 ? 7.509 15.445 -7.481 1.00 98.38 86 HIS A O 1
ATOM 636 N N . GLN A 1 87 ? 6.140 13.869 -6.645 1.00 98.25 87 GLN A N 1
ATOM 637 C CA . GLN A 1 87 ? 5.707 14.646 -5.493 1.00 98.25 87 GLN A CA 1
ATOM 638 C C . GLN A 1 87 ? 6.248 13.986 -4.220 1.00 98.25 87 GLN A C 1
ATOM 640 O O . GLN A 1 87 ? 6.258 12.755 -4.133 1.00 98.25 87 GLN A O 1
ATOM 645 N N . PRO A 1 88 ? 6.698 14.768 -3.219 1.00 97.50 88 PRO A N 1
ATOM 646 C CA . PRO A 1 88 ? 7.194 14.203 -1.970 1.00 97.50 88 PRO A CA 1
ATOM 647 C C . PRO A 1 88 ? 6.199 13.206 -1.372 1.00 97.50 88 PRO A C 1
ATOM 649 O O . PRO A 1 88 ? 5.016 13.513 -1.269 1.00 97.50 88 PRO A O 1
ATOM 652 N N . GLY A 1 89 ? 6.686 12.022 -1.002 1.00 98.00 89 GLY A N 1
ATOM 653 C CA . GLY A 1 89 ? 5.875 10.976 -0.384 1.00 98.00 89 GLY A CA 1
ATOM 654 C C . GLY A 1 89 ? 5.144 10.033 -1.339 1.00 98.00 89 GLY A C 1
ATOM 655 O O . GLY A 1 89 ? 4.719 8.964 -0.906 1.00 98.00 89 GLY A O 1
ATOM 656 N N . THR A 1 90 ? 5.034 10.364 -2.630 1.00 98.69 90 THR A N 1
ATOM 657 C CA . THR A 1 90 ? 4.384 9.469 -3.602 1.00 98.69 90 THR A CA 1
ATOM 658 C C . THR A 1 90 ? 5.288 8.288 -3.952 1.00 98.69 90 THR A C 1
ATOM 660 O O . THR A 1 90 ? 6.456 8.485 -4.300 1.00 98.69 90 THR A O 1
ATOM 663 N N . CYS A 1 91 ? 4.747 7.074 -3.869 1.00 98.50 91 CYS A N 1
ATOM 664 C CA . CYS A 1 91 ? 5.400 5.808 -4.212 1.00 98.50 91 CYS A CA 1
ATOM 665 C C . CYS A 1 91 ? 4.349 4.764 -4.628 1.00 98.50 91 CYS A C 1
ATOM 667 O O . CYS A 1 91 ? 3.146 5.009 -4.549 1.00 98.50 91 CYS A O 1
ATOM 669 N N . CYS A 1 92 ? 4.773 3.591 -5.083 1.00 98.56 92 CYS A N 1
ATOM 670 C CA . CYS A 1 92 ? 3.870 2.537 -5.523 1.00 98.56 92 CYS A CA 1
ATOM 671 C C . CYS A 1 92 ? 2.930 2.097 -4.393 1.00 98.56 92 CYS A C 1
ATOM 673 O O . CYS A 1 92 ? 1.732 2.001 -4.621 1.00 98.56 92 CYS A O 1
ATOM 675 N N . ALA A 1 93 ? 3.405 1.953 -3.156 1.00 97.75 93 ALA A N 1
ATOM 676 C CA . ALA A 1 93 ? 2.565 1.518 -2.037 1.00 97.75 93 ALA A CA 1
ATOM 677 C C . ALA A 1 93 ? 1.358 2.424 -1.727 1.00 97.75 93 ALA A C 1
ATOM 679 O O . ALA A 1 93 ? 0.411 1.953 -1.100 1.00 97.75 93 ALA A O 1
ATOM 680 N N . ASN A 1 94 ? 1.366 3.694 -2.143 1.00 97.94 94 ASN A N 1
ATOM 681 C CA . ASN A 1 94 ? 0.231 4.618 -2.007 1.00 97.94 94 ASN A CA 1
ATOM 682 C C . ASN A 1 94 ? -0.374 5.047 -3.360 1.00 97.94 94 ASN A C 1
ATOM 684 O O . ASN A 1 94 ? -1.120 6.020 -3.433 1.00 97.94 94 ASN A O 1
ATOM 688 N N . CYS A 1 95 ? -0.093 4.282 -4.419 1.00 98.62 95 CYS A N 1
ATOM 689 C CA . CYS A 1 95 ? -0.669 4.439 -5.750 1.00 98.62 95 CYS A CA 1
ATOM 690 C C . CYS A 1 95 ? -1.935 3.580 -5.921 1.00 98.62 95 CYS A C 1
ATOM 692 O O . CYS A 1 95 ? -1.980 2.431 -5.473 1.00 98.62 95 CYS A O 1
ATOM 694 N N . ALA A 1 96 ? -2.926 4.095 -6.650 1.00 98.19 96 ALA A N 1
ATOM 695 C CA . ALA A 1 96 ? -4.147 3.378 -7.012 1.00 98.19 96 ALA A CA 1
ATOM 696 C C . ALA A 1 96 ? -3.872 2.084 -7.794 1.00 98.19 96 ALA A C 1
ATOM 698 O O . ALA A 1 96 ? -4.536 1.073 -7.574 1.00 98.19 96 ALA A O 1
ATOM 699 N N . ASP A 1 97 ? -2.849 2.071 -8.645 1.00 98.44 97 ASP A N 1
ATOM 700 C CA . ASP A 1 97 ? -2.581 0.933 -9.531 1.00 98.44 97 ASP A CA 1
ATOM 701 C C . ASP A 1 97 ? -1.755 -0.171 -8.870 1.00 98.44 97 ASP A C 1
ATOM 703 O O . ASP A 1 97 ? -1.568 -1.242 -9.449 1.00 98.44 97 ASP A O 1
ATOM 707 N N . TYR A 1 98 ? -1.242 0.050 -7.661 1.00 98.38 98 TYR A N 1
ATOM 708 C CA . TYR A 1 98 ? -0.374 -0.920 -7.010 1.00 98.38 98 TYR A CA 1
ATOM 709 C C . TYR A 1 98 ? -1.142 -2.148 -6.535 1.00 98.38 98 TYR A C 1
ATOM 711 O O . TYR A 1 98 ? -2.237 -2.057 -5.983 1.00 98.38 98 TYR A O 1
ATOM 719 N N . ILE A 1 99 ? -0.545 -3.314 -6.740 1.00 98.00 99 ILE A N 1
ATOM 720 C CA . ILE A 1 99 ? -1.024 -4.597 -6.245 1.00 98.00 99 ILE A CA 1
ATOM 721 C C . ILE A 1 99 ? -0.019 -5.034 -5.180 1.00 98.00 99 ILE A C 1
ATOM 723 O O . ILE A 1 99 ? 1.105 -5.375 -5.550 1.00 98.00 99 ILE A O 1
ATOM 727 N N . PRO A 1 100 ? -0.395 -5.037 -3.887 1.00 96.12 100 PRO A N 1
ATOM 728 C CA . PRO A 1 100 ? 0.500 -5.435 -2.803 1.00 96.12 100 PRO A CA 1
ATOM 729 C C . PRO A 1 100 ? 1.035 -6.854 -2.962 1.00 96.12 100 PRO A C 1
ATOM 731 O O . PRO A 1 100 ? 0.431 -7.658 -3.673 1.00 96.12 100 PRO A O 1
ATOM 734 N N . ASP A 1 101 ? 2.112 -7.166 -2.242 1.00 95.38 101 ASP A N 1
ATOM 735 C CA . ASP A 1 101 ? 2.647 -8.523 -2.133 1.00 95.38 101 ASP A CA 1
ATOM 736 C C . ASP A 1 101 ? 1.556 -9.514 -1.664 1.00 95.38 101 ASP A C 1
ATOM 738 O O . ASP A 1 101 ? 0.834 -9.286 -0.688 1.00 95.38 101 ASP A O 1
ATOM 742 N N . LYS A 1 102 ? 1.420 -10.621 -2.399 1.00 93.31 102 LYS A N 1
ATOM 743 C CA . LYS A 1 102 ? 0.485 -11.730 -2.159 1.00 93.31 102 LYS A CA 1
ATOM 744 C C . LYS A 1 102 ? 1.176 -13.087 -2.026 1.00 93.31 102 LYS A C 1
ATOM 746 O O . LYS A 1 102 ? 0.484 -14.087 -1.819 1.00 93.31 102 LYS A O 1
ATOM 751 N N . ASN A 1 103 ? 2.493 -13.164 -2.195 1.00 92.44 103 ASN A N 1
ATOM 752 C CA . ASN A 1 103 ? 3.272 -14.404 -2.129 1.00 92.44 103 ASN A CA 1
ATOM 753 C C . ASN A 1 103 ? 4.439 -14.348 -1.131 1.00 92.44 103 ASN A C 1
ATOM 755 O O . ASN A 1 103 ? 5.146 -15.347 -1.009 1.00 92.44 103 ASN A O 1
ATOM 759 N N . GLY A 1 104 ? 4.597 -13.247 -0.396 1.00 90.94 104 GLY A N 1
ATOM 760 C CA . GLY A 1 104 ? 5.582 -13.085 0.667 1.00 90.94 104 GLY A CA 1
ATOM 761 C C . GLY A 1 104 ? 7.011 -12.945 0.156 1.00 90.94 104 GLY A C 1
ATOM 762 O O . GLY A 1 104 ? 7.938 -13.295 0.887 1.00 90.94 104 GLY A O 1
ATOM 763 N N . ASP A 1 105 ? 7.192 -12.512 -1.095 1.00 92.06 105 ASP A N 1
ATOM 764 C CA . ASP A 1 105 ? 8.513 -12.256 -1.671 1.00 92.06 105 ASP A CA 1
ATOM 765 C C . ASP A 1 105 ? 8.960 -10.793 -1.555 1.00 92.06 105 ASP A C 1
ATOM 767 O O . ASP A 1 105 ? 10.049 -10.483 -2.024 1.00 92.06 105 ASP A O 1
ATOM 771 N N . GLU A 1 106 ? 8.169 -9.955 -0.873 1.00 92.56 106 GLU A N 1
ATOM 772 C CA . GLU A 1 106 ? 8.365 -8.514 -0.653 1.00 92.56 106 GLU A CA 1
ATOM 773 C C . GLU A 1 106 ? 8.065 -7.639 -1.881 1.00 92.56 106 GLU A C 1
ATOM 775 O O . GLU A 1 106 ? 8.058 -6.413 -1.770 1.00 92.56 106 GLU A O 1
ATOM 780 N N . PHE A 1 107 ? 7.717 -8.235 -3.027 1.00 95.50 107 PHE A N 1
ATOM 781 C CA . PHE A 1 107 ? 7.396 -7.508 -4.251 1.00 95.50 107 PHE A CA 1
ATOM 782 C C . PHE A 1 107 ? 5.935 -7.689 -4.650 1.00 95.50 107 PHE A C 1
ATOM 784 O O . PHE A 1 107 ? 5.360 -8.775 -4.644 1.00 95.50 107 PHE A O 1
ATOM 791 N N . GLY A 1 108 ? 5.331 -6.582 -5.060 1.00 96.50 108 GLY A N 1
ATOM 792 C CA . GLY A 1 108 ? 4.004 -6.553 -5.638 1.00 96.50 108 GLY A CA 1
ATOM 793 C C . GLY A 1 108 ? 4.014 -6.593 -7.165 1.00 96.50 108 GLY A C 1
ATOM 794 O O . GLY A 1 108 ? 4.990 -6.937 -7.841 1.00 96.50 108 GLY A O 1
ATOM 795 N N . ALA A 1 109 ? 2.885 -6.166 -7.716 1.00 98.38 109 ALA A N 1
ATOM 796 C CA . ALA A 1 109 ? 2.691 -5.892 -9.132 1.00 98.38 109 ALA A CA 1
ATOM 797 C C . ALA A 1 109 ? 1.973 -4.539 -9.306 1.00 98.38 109 ALA A C 1
ATOM 799 O O . ALA A 1 109 ? 1.714 -3.818 -8.346 1.00 98.38 109 ALA A O 1
ATOM 800 N N . CYS A 1 110 ? 1.638 -4.176 -10.541 1.00 98.62 110 CYS A N 1
ATOM 801 C CA . CYS A 1 110 ? 0.862 -2.973 -10.857 1.00 98.62 110 CYS A CA 1
ATOM 802 C C . CYS A 1 110 ? -0.250 -3.322 -11.854 1.00 98.62 110 CYS A C 1
ATOM 804 O O . CYS A 1 110 ? -0.057 -4.198 -12.687 1.00 98.62 110 CYS A O 1
ATOM 806 N N . ALA A 1 111 ? -1.412 -2.685 -11.819 1.00 98.44 111 ALA A N 1
ATOM 807 C CA . ALA A 1 111 ? -2.441 -2.918 -12.833 1.00 98.44 111 ALA A CA 1
ATOM 808 C C . ALA A 1 111 ? -1.961 -2.516 -14.245 1.00 98.44 111 ALA A C 1
ATOM 810 O O . ALA A 1 111 ? -2.279 -3.196 -15.216 1.00 98.44 111 ALA A O 1
ATOM 811 N N . GLU A 1 112 ? -1.104 -1.491 -14.335 1.00 98.31 112 GLU A N 1
ATOM 812 C CA . GLU A 1 112 ? -0.724 -0.821 -15.588 1.00 98.31 112 GLU A CA 1
ATOM 813 C C . GLU A 1 112 ? 0.738 -1.037 -16.023 1.00 98.31 112 GLU A C 1
ATOM 815 O O . GLU A 1 112 ? 1.101 -0.691 -17.149 1.00 98.31 112 GLU A O 1
ATOM 820 N N . VAL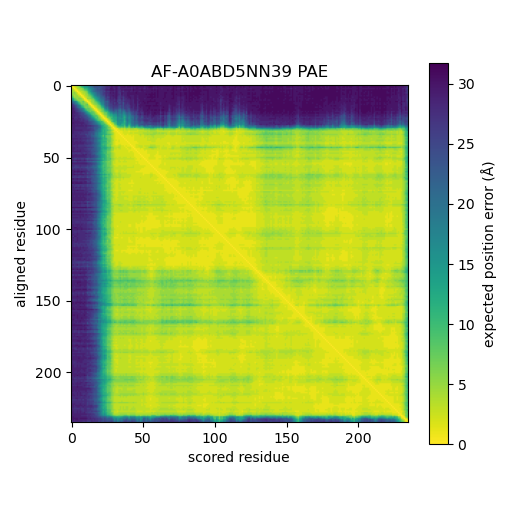 A 1 113 ? 1.613 -1.580 -15.165 1.00 98.56 113 VAL A N 1
ATOM 821 C CA . VAL A 1 113 ? 3.065 -1.696 -15.435 1.00 98.56 113 VAL A CA 1
ATOM 822 C C . VAL A 1 113 ? 3.528 -3.152 -15.376 1.00 98.56 113 VAL A C 1
ATOM 824 O O . VAL A 1 113 ? 3.156 -3.910 -14.477 1.00 98.56 113 VAL A O 1
ATOM 827 N N . GLU A 1 114 ? 4.330 -3.565 -16.358 1.00 97.75 114 GLU A N 1
ATOM 828 C CA . GLU A 1 114 ? 4.888 -4.918 -16.434 1.00 97.75 114 GLU A CA 1
ATOM 829 C C . GLU A 1 114 ? 5.978 -5.181 -15.377 1.00 97.75 114 GLU A C 1
ATOM 831 O O . GLU A 1 114 ? 6.556 -4.256 -14.803 1.00 97.75 114 GLU A O 1
ATOM 836 N N . GLY A 1 115 ? 6.279 -6.462 -15.155 1.00 97.44 115 GLY A N 1
ATOM 837 C CA . GLY A 1 115 ? 7.292 -6.885 -14.192 1.00 97.44 115 GLY A CA 1
ATOM 838 C C . GLY A 1 115 ? 6.862 -6.754 -12.729 1.00 97.44 115 GLY A C 1
ATOM 839 O O . GLY A 1 115 ? 5.702 -6.479 -12.411 1.00 97.44 115 GLY A O 1
ATOM 840 N N . TYR A 1 116 ? 7.827 -7.007 -11.852 1.00 97.88 116 TYR A N 1
ATOM 841 C CA . TYR A 1 116 ? 7.692 -6.911 -10.400 1.00 97.88 116 TYR A CA 1
ATOM 842 C C . TYR A 1 116 ? 7.808 -5.455 -9.958 1.00 97.88 116 TYR A C 1
ATOM 844 O O . TYR A 1 116 ? 8.521 -4.672 -10.591 1.00 97.88 116 TYR A O 1
ATOM 852 N N . ILE A 1 117 ? 7.121 -5.094 -8.879 1.00 97.75 117 ILE A N 1
ATOM 853 C CA . ILE A 1 117 ? 7.042 -3.714 -8.396 1.00 97.75 117 ILE A CA 1
ATOM 854 C C . ILE A 1 117 ? 7.390 -3.700 -6.914 1.00 97.75 117 ILE A C 1
ATOM 856 O O . ILE A 1 117 ? 6.701 -4.348 -6.128 1.00 97.75 117 ILE A O 1
ATOM 860 N N . ASP A 1 118 ? 8.437 -2.970 -6.534 1.00 96.88 118 ASP A N 1
ATOM 861 C CA . ASP A 1 118 ? 8.667 -2.659 -5.127 1.00 96.88 118 ASP A CA 1
ATOM 862 C C . ASP A 1 118 ? 7.650 -1.591 -4.692 1.00 96.88 118 ASP A C 1
ATOM 864 O O . ASP A 1 118 ? 7.327 -0.669 -5.447 1.00 96.88 118 ASP A O 1
ATOM 868 N N . GLY A 1 119 ? 7.121 -1.700 -3.475 1.00 97.12 119 GLY A N 1
ATOM 869 C CA . GLY A 1 119 ? 6.247 -0.673 -2.917 1.00 97.12 119 GLY A CA 1
ATOM 870 C C . GLY A 1 119 ? 6.934 0.694 -2.813 1.00 97.12 119 GLY A C 1
ATOM 871 O O . GLY A 1 119 ? 6.247 1.718 -2.866 1.00 97.12 119 GLY A O 1
ATOM 872 N N . GLU A 1 120 ? 8.261 0.729 -2.668 1.00 97.81 120 GLU A N 1
ATOM 873 C CA . GLU A 1 120 ? 9.047 1.964 -2.599 1.00 97.81 120 GLU A CA 1
ATOM 874 C C . GLU A 1 120 ? 9.172 2.679 -3.955 1.00 97.81 120 GLU A C 1
ATOM 876 O O . GLU A 1 120 ? 9.347 3.899 -3.980 1.00 97.81 120 GLU A O 1
ATOM 881 N N . ASP A 1 121 ? 9.040 1.955 -5.070 1.00 98.38 121 ASP A N 1
ATOM 882 C CA . ASP A 1 121 ? 9.252 2.477 -6.422 1.00 98.38 121 ASP A CA 1
ATOM 883 C C . ASP A 1 121 ? 8.246 3.572 -6.813 1.00 98.38 121 ASP A C 1
ATOM 885 O O . ASP A 1 121 ? 7.272 3.869 -6.119 1.00 98.38 121 ASP A O 1
ATOM 889 N N . TRP A 1 122 ? 8.470 4.208 -7.962 1.00 98.69 122 TRP A N 1
ATOM 890 C CA . TRP A 1 122 ? 7.561 5.209 -8.507 1.00 98.69 122 TRP A CA 1
ATOM 891 C C . TRP A 1 122 ? 7.603 5.261 -10.040 1.00 98.69 122 TRP A C 1
ATOM 893 O O . TRP A 1 122 ? 8.597 4.915 -10.680 1.00 98.69 122 TRP A O 1
ATOM 903 N N . CYS A 1 123 ? 6.524 5.749 -10.660 1.00 98.75 123 CYS A N 1
ATOM 904 C CA . CYS A 1 123 ? 6.502 6.062 -12.088 1.00 98.75 123 CYS A CA 1
ATOM 905 C C . CYS A 1 123 ? 5.595 7.259 -12.410 1.00 98.75 123 CYS A C 1
ATOM 907 O O . CYS A 1 123 ? 4.727 7.649 -11.634 1.00 98.75 123 CYS A O 1
ATOM 909 N N . THR A 1 124 ? 5.762 7.834 -13.602 1.00 98.50 124 THR A N 1
ATOM 910 C CA . THR A 1 124 ? 5.063 9.065 -14.033 1.00 98.50 124 THR A CA 1
ATOM 911 C C . THR A 1 124 ? 3.555 8.934 -14.225 1.00 98.50 124 THR A C 1
ATOM 913 O O . THR A 1 124 ? 2.890 9.954 -14.407 1.00 98.50 124 THR A O 1
ATOM 916 N N . ILE A 1 125 ? 3.022 7.712 -14.217 1.00 98.38 125 ILE A N 1
ATOM 917 C CA . ILE A 1 125 ? 1.578 7.461 -14.282 1.00 98.38 125 ILE A CA 1
ATOM 918 C C . ILE A 1 125 ? 0.960 7.250 -12.898 1.00 98.38 125 ILE A C 1
ATOM 920 O O . ILE A 1 125 ? -0.191 6.855 -12.838 1.00 98.38 125 ILE A O 1
ATOM 924 N N . TYR A 1 126 ? 1.704 7.528 -11.818 1.00 98.56 126 TYR A N 1
ATOM 925 C CA . TYR A 1 126 ? 1.191 7.514 -10.450 1.00 98.56 126 TYR A CA 1
ATOM 926 C C . TYR A 1 126 ? -0.192 8.175 -10.355 1.00 98.56 126 TYR A C 1
ATOM 928 O O . TYR A 1 126 ? -0.376 9.324 -10.776 1.00 98.56 126 TYR A O 1
ATOM 936 N N . GLU A 1 127 ? -1.128 7.455 -9.747 1.00 97.56 127 GLU A N 1
ATOM 937 C CA . GLU A 1 127 ? -2.483 7.906 -9.469 1.00 97.56 127 GLU A CA 1
ATOM 938 C C . GLU A 1 127 ? -2.749 7.809 -7.966 1.00 97.56 127 GLU A C 1
ATOM 940 O O . GLU A 1 127 ? -2.467 6.793 -7.334 1.00 97.56 127 GLU A O 1
ATOM 945 N N . THR A 1 128 ? -3.266 8.889 -7.378 1.00 96.00 128 THR A N 1
ATOM 946 C CA . THR A 1 128 ? -3.668 8.903 -5.968 1.00 96.00 128 THR A CA 1
ATOM 947 C C . THR A 1 128 ? -4.854 7.969 -5.756 1.00 96.00 128 THR A C 1
ATOM 949 O O . THR A 1 128 ? -5.744 7.886 -6.603 1.00 96.00 128 THR A O 1
ATOM 952 N N . LEU A 1 129 ? -4.883 7.299 -4.608 1.00 94.00 129 LEU A N 1
ATOM 953 C CA . LEU A 1 129 ? -6.014 6.477 -4.202 1.00 94.00 129 LEU A CA 1
ATOM 954 C C . LEU A 1 129 ? -7.299 7.321 -4.067 1.00 94.00 129 LEU A C 1
ATOM 956 O O . LEU A 1 129 ? -7.247 8.518 -3.778 1.00 94.00 129 LEU A O 1
ATOM 960 N N . PRO A 1 130 ? -8.477 6.739 -4.343 1.00 86.81 130 PRO A N 1
ATOM 961 C CA . PRO A 1 130 ? -9.731 7.459 -4.196 1.00 86.81 130 PRO A CA 1
ATOM 962 C C . PRO A 1 130 ? -10.034 7.702 -2.713 1.00 86.81 130 PRO A C 1
ATOM 964 O O . PRO A 1 130 ? -10.181 6.749 -1.950 1.00 86.81 130 PRO A O 1
ATOM 967 N N . GLU A 1 131 ? -10.198 8.972 -2.336 1.00 88.19 131 GLU A N 1
ATOM 968 C CA . GLU A 1 131 ? -10.614 9.34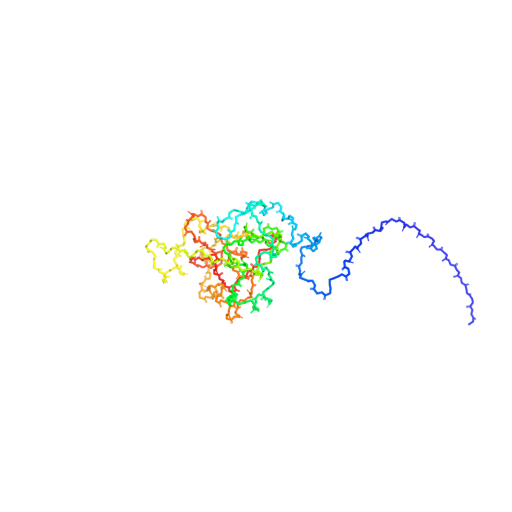4 -0.980 1.00 88.19 131 GLU A CA 1
ATOM 969 C C . GLU A 1 131 ? -12.034 8.809 -0.703 1.00 88.19 131 GLU A C 1
ATOM 971 O O . GLU A 1 131 ? -12.971 9.110 -1.463 1.00 88.19 131 GLU A O 1
ATOM 976 N N . PRO A 1 132 ? -12.223 8.012 0.359 1.00 92.50 132 PRO A N 1
ATOM 977 C CA . PRO A 1 132 ? -13.503 7.392 0.649 1.00 92.50 132 PRO A CA 1
ATOM 978 C C . PRO A 1 132 ? -14.531 8.403 1.180 1.00 92.50 132 PRO A C 1
ATOM 980 O O . PRO A 1 132 ? -14.231 9.291 1.981 1.00 92.50 132 PRO A O 1
ATOM 983 N N . GLU A 1 133 ? -15.794 8.263 0.766 1.00 93.94 133 GLU A N 1
ATOM 984 C CA . GLU A 1 133 ? -16.861 9.150 1.242 1.00 93.94 133 GLU A CA 1
ATOM 985 C C . GLU A 1 133 ? -17.160 8.907 2.731 1.00 93.94 133 GLU A C 1
ATOM 987 O O . GLU A 1 133 ? -17.239 7.772 3.205 1.00 93.94 133 GLU A O 1
ATOM 992 N N . VAL A 1 134 ? -17.392 9.984 3.485 1.00 95.19 134 VAL A N 1
ATOM 993 C CA . VAL A 1 134 ? -17.774 9.893 4.901 1.00 95.19 134 VAL A CA 1
ATOM 994 C C . VAL A 1 134 ? -19.108 9.135 5.035 1.00 95.19 134 VAL A C 1
ATOM 996 O O . VAL A 1 134 ? -20.098 9.552 4.422 1.00 95.19 134 VAL A O 1
ATOM 999 N N . PRO A 1 135 ? -19.192 8.069 5.856 1.00 93.88 135 PRO A N 1
ATOM 1000 C CA . PRO A 1 135 ? -20.410 7.281 6.000 1.00 93.88 135 PRO A CA 1
ATOM 1001 C C . PRO A 1 135 ? -21.604 8.088 6.527 1.00 93.88 135 PRO A C 1
ATOM 1003 O O . PRO A 1 135 ? -21.482 8.943 7.408 1.00 93.88 135 PRO A O 1
ATOM 1006 N N . ASP A 1 136 ? -22.801 7.755 6.037 1.00 91.81 136 ASP A N 1
ATOM 1007 C CA . ASP A 1 136 ? -24.051 8.402 6.441 1.00 91.81 136 ASP A CA 1
ATOM 1008 C C . ASP A 1 136 ? -24.244 8.394 7.971 1.00 91.81 136 ASP A C 1
ATOM 1010 O O . ASP A 1 136 ? -24.388 7.349 8.608 1.00 91.81 136 ASP A O 1
ATOM 1014 N N . GLY A 1 137 ? -24.352 9.586 8.563 1.00 91.31 137 GLY A N 1
ATOM 1015 C CA . GLY A 1 137 ? -24.606 9.749 9.997 1.00 91.31 137 GLY A CA 1
ATOM 1016 C C . GLY A 1 137 ? -23.356 9.726 10.880 1.00 91.31 137 GLY A C 1
ATOM 1017 O O . GLY A 1 137 ? -23.508 9.819 12.098 1.00 91.31 137 GLY A O 1
ATOM 1018 N N . VAL A 1 138 ? -22.169 9.657 10.278 1.00 94.88 138 VAL A N 1
ATOM 1019 C CA . VAL A 1 138 ? -20.868 9.879 10.918 1.00 94.88 138 VAL A CA 1
ATOM 1020 C C . VAL A 1 138 ? -20.317 11.218 10.417 1.00 94.88 138 VAL A C 1
ATOM 1022 O O . VAL A 1 138 ? -20.532 11.587 9.264 1.00 94.88 138 VAL A O 1
ATOM 1025 N N . SER A 1 139 ? -19.674 12.002 11.282 1.00 95.25 139 SER A N 1
ATOM 1026 C CA . SER A 1 139 ? -18.901 13.175 10.850 1.00 95.25 139 SER A CA 1
ATOM 1027 C C . SER A 1 139 ? -17.427 12.820 10.654 1.00 95.25 139 SER A C 1
ATOM 1029 O O . SER A 1 139 ? -16.947 11.861 11.250 1.00 95.25 139 SER A O 1
ATOM 1031 N N . GLU A 1 140 ? -16.700 13.598 9.848 1.00 92.75 140 GLU A N 1
ATOM 1032 C CA . GLU A 1 140 ? -15.259 13.392 9.600 1.00 92.75 140 GLU A CA 1
ATOM 1033 C C . GLU A 1 140 ? -14.468 13.263 10.912 1.00 92.75 140 GLU A C 1
ATOM 1035 O O . GLU A 1 140 ? -13.696 12.326 11.087 1.00 92.75 140 GLU A O 1
ATOM 1040 N N . ASP A 1 141 ? -14.751 14.130 11.891 1.00 92.62 141 ASP A N 1
ATOM 1041 C CA . ASP A 1 141 ? -14.103 14.115 13.211 1.00 92.62 141 ASP A CA 1
ATOM 1042 C C . ASP A 1 141 ? -14.419 12.849 14.043 1.00 92.62 141 ASP A C 1
ATOM 1044 O O . ASP A 1 141 ? -13.727 12.547 15.017 1.00 92.62 141 ASP A O 1
ATOM 1048 N N . GLU A 1 142 ? -15.491 12.124 13.713 1.00 96.25 142 GLU A N 1
ATOM 1049 C CA . GLU A 1 142 ? -15.915 10.910 14.418 1.00 96.25 142 GLU A CA 1
ATOM 1050 C C . GLU A 1 142 ? -15.336 9.632 13.800 1.00 96.25 142 GLU A C 1
ATOM 1052 O O . GLU A 1 142 ? -15.278 8.621 14.503 1.00 96.25 142 GLU A O 1
ATOM 1057 N N . LEU A 1 143 ? -14.870 9.663 12.542 1.00 95.56 143 LEU A N 1
ATOM 1058 C CA . LEU A 1 143 ? -14.334 8.493 11.824 1.00 95.56 143 LEU A CA 1
ATOM 1059 C C . LEU A 1 143 ? -13.286 7.738 12.641 1.00 95.56 143 LEU A C 1
ATOM 1061 O O . LEU A 1 143 ? -13.310 6.507 12.693 1.00 95.56 143 LEU A O 1
ATOM 1065 N N . ALA A 1 144 ? -12.445 8.487 13.357 1.00 95.81 144 ALA A N 1
ATOM 1066 C CA . ALA A 1 144 ? -11.342 7.954 14.140 1.00 95.81 144 ALA A CA 1
ATOM 1067 C C . ALA A 1 144 ? -11.756 7.020 15.285 1.00 95.81 144 ALA A C 1
ATOM 1069 O O . ALA A 1 144 ? -10.936 6.249 15.766 1.00 95.81 144 ALA A O 1
ATOM 1070 N N . THR A 1 145 ? -13.009 7.095 15.745 1.00 95.94 145 THR A N 1
ATOM 1071 C CA . THR A 1 145 ? -13.528 6.289 16.872 1.00 95.94 145 THR A CA 1
ATOM 1072 C C . THR A 1 145 ? -14.888 5.657 16.585 1.00 95.94 145 THR A C 1
ATOM 1074 O O . THR A 1 145 ? -15.444 4.952 17.430 1.00 95.94 145 THR A O 1
ATOM 1077 N N . ALA A 1 146 ? -15.454 5.916 15.405 1.00 95.88 146 ALA A N 1
ATOM 1078 C CA . ALA A 1 146 ? -16.749 5.396 15.017 1.00 95.88 146 ALA A CA 1
ATOM 1079 C C . ALA A 1 146 ? -16.718 3.865 14.929 1.00 95.88 146 ALA A C 1
ATOM 1081 O O . ALA A 1 146 ? -15.728 3.244 14.536 1.00 95.88 146 ALA A O 1
ATOM 1082 N N . GLU A 1 147 ? -17.839 3.243 15.291 1.00 94.56 147 GLU A N 1
ATOM 1083 C CA . GLU A 1 147 ? -17.998 1.808 15.102 1.00 94.56 147 GLU A CA 1
ATOM 1084 C C . GLU A 1 147 ? -18.051 1.504 13.599 1.00 94.56 147 GLU A C 1
ATOM 1086 O O . GLU A 1 147 ? -18.904 2.022 12.874 1.00 94.56 147 GLU A O 1
ATOM 1091 N N . VAL A 1 148 ? -17.128 0.659 13.144 1.00 95.50 148 VAL A N 1
ATOM 1092 C CA . VAL A 1 148 ? -17.088 0.175 11.762 1.00 95.50 148 VAL 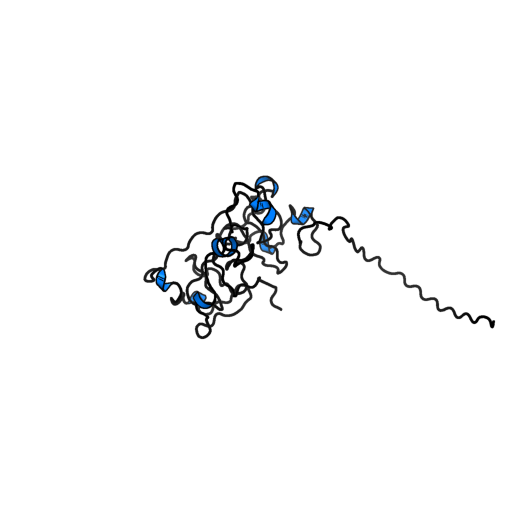A CA 1
ATOM 1093 C C . VAL A 1 148 ? -18.254 -0.785 11.482 1.00 95.50 148 VAL A C 1
ATOM 1095 O O . VAL A 1 148 ? -18.743 -1.451 12.410 1.00 95.50 148 VAL A O 1
ATOM 1098 N N . PRO A 1 149 ? -18.696 -0.915 10.215 1.00 94.88 149 PRO A N 1
ATOM 1099 C CA . PRO A 1 149 ? -19.714 -1.877 9.816 1.00 94.88 149 PRO A CA 1
ATOM 1100 C C . PRO A 1 149 ? -19.451 -3.290 10.346 1.00 94.88 149 PRO A C 1
ATOM 1102 O O . PRO A 1 149 ? -18.310 -3.727 10.491 1.00 94.88 149 PRO A O 1
ATOM 1105 N N . ALA A 1 150 ? -20.528 -4.044 10.587 1.00 92.69 150 ALA A N 1
ATOM 1106 C CA . ALA A 1 150 ? -20.454 -5.393 11.155 1.00 92.69 150 ALA A CA 1
ATOM 1107 C C . ALA A 1 150 ? -19.562 -6.360 10.352 1.00 92.69 150 ALA A C 1
ATOM 1109 O O . ALA A 1 150 ? -19.051 -7.315 10.930 1.00 92.69 150 ALA A O 1
ATOM 1110 N N . ALA A 1 151 ? -19.370 -6.108 9.051 1.00 93.12 151 ALA A N 1
ATOM 1111 C CA . ALA A 1 151 ? -18.452 -6.866 8.203 1.00 93.12 151 ALA A CA 1
ATOM 1112 C C . ALA A 1 151 ? -17.007 -6.819 8.727 1.00 93.12 151 ALA A C 1
ATOM 1114 O O . ALA A 1 151 ? -16.341 -7.845 8.748 1.00 93.12 151 ALA A O 1
ATOM 1115 N N . TYR A 1 152 ? -16.563 -5.670 9.241 1.00 94.50 152 TYR A N 1
ATOM 1116 C CA . TYR A 1 152 ? -15.191 -5.468 9.701 1.00 94.50 152 TYR A CA 1
ATOM 1117 C C . TYR A 1 152 ? -14.964 -5.885 11.155 1.00 94.50 152 TYR A C 1
ATOM 1119 O O . TYR A 1 152 ? -13.842 -6.206 11.531 1.00 94.50 152 TYR A O 1
ATOM 1127 N N . GLN A 1 153 ? -16.007 -5.892 11.994 1.00 92.31 153 GLN A N 1
ATOM 1128 C CA . GLN A 1 153 ? -15.874 -6.079 13.450 1.00 92.31 153 GLN A CA 1
ATOM 1129 C C . GLN A 1 153 ? -15.230 -7.410 13.859 1.00 92.31 153 GLN A C 1
ATOM 1131 O O . GLN A 1 153 ? -14.689 -7.499 14.957 1.00 92.31 153 GLN A O 1
ATOM 1136 N N . THR A 1 154 ? -15.304 -8.423 12.996 1.00 88.88 154 THR A N 1
ATOM 1137 C CA . THR A 1 154 ? -14.692 -9.744 13.197 1.00 88.88 154 THR A CA 1
ATOM 1138 C C . THR A 1 154 ? -13.982 -10.236 11.934 1.00 88.88 154 THR A C 1
ATOM 1140 O O . THR A 1 154 ? -13.889 -11.444 11.718 1.00 88.88 154 THR A O 1
ATOM 1143 N N . ALA A 1 155 ? -13.586 -9.323 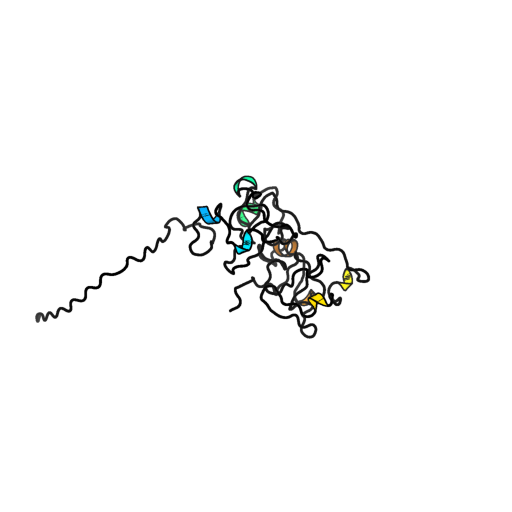11.046 1.00 94.69 155 ALA A N 1
ATOM 1144 C CA . ALA A 1 155 ? -12.830 -9.675 9.852 1.00 94.69 155 ALA A CA 1
ATOM 1145 C C . ALA A 1 155 ? -11.376 -10.005 10.213 1.00 94.69 155 ALA A C 1
ATOM 1147 O O . ALA A 1 155 ? -10.864 -9.588 11.258 1.00 94.69 155 ALA A O 1
ATOM 1148 N N . SER A 1 156 ? -10.732 -10.763 9.331 1.00 96.19 156 SER A N 1
ATOM 1149 C CA . SER A 1 156 ? -9.302 -11.042 9.401 1.00 96.19 156 SER A CA 1
ATOM 1150 C C . SER A 1 156 ? -8.536 -10.015 8.576 1.00 96.19 156 SER A C 1
ATOM 1152 O O . SER A 1 156 ? -8.996 -9.622 7.504 1.00 96.19 156 SER A O 1
ATOM 1154 N N . SER A 1 157 ? -7.373 -9.599 9.065 1.00 95.94 157 SER A N 1
ATOM 1155 C CA . SER A 1 157 ? -6.448 -8.760 8.312 1.00 95.94 157 SER A CA 1
ATOM 1156 C C . SER A 1 157 ? -5.807 -9.510 7.142 1.00 95.94 157 SER A C 1
ATOM 1158 O O . SER A 1 157 ? -5.959 -10.729 7.008 1.00 95.94 157 SER A O 1
ATOM 1160 N N . GLN A 1 158 ? -5.028 -8.799 6.325 1.00 93.88 158 GLN A N 1
ATOM 1161 C CA . GLN A 1 158 ? -4.261 -9.381 5.218 1.00 93.88 158 GLN A CA 1
ATOM 1162 C C . GLN A 1 158 ? -3.328 -10.519 5.676 1.00 93.88 158 GLN A C 1
ATOM 1164 O O . GLN A 1 158 ? -3.160 -11.496 4.951 1.00 93.88 158 GLN A O 1
ATOM 1169 N N . ALA A 1 159 ? -2.783 -10.441 6.897 1.00 93.25 159 ALA A N 1
ATOM 1170 C CA . ALA A 1 159 ? -1.966 -11.498 7.507 1.00 93.25 159 ALA A CA 1
ATOM 1171 C C . ALA A 1 159 ? -2.762 -12.507 8.366 1.00 93.25 159 ALA A C 1
ATOM 1173 O O . ALA A 1 159 ? -2.180 -13.403 8.979 1.00 93.25 159 ALA A O 1
ATOM 1174 N N . GLY A 1 160 ? -4.092 -12.398 8.410 1.00 93.88 160 GLY A N 1
ATOM 1175 C CA . GLY A 1 160 ? -4.972 -13.351 9.088 1.00 93.88 160 GLY A CA 1
ATOM 1176 C C . GLY A 1 160 ? -5.260 -13.064 10.565 1.00 93.88 160 GLY A C 1
ATOM 1177 O O . GLY A 1 160 ? -5.888 -13.899 11.218 1.00 93.88 160 GLY A O 1
ATOM 1178 N N . GLU A 1 161 ? -4.852 -11.912 11.102 1.00 94.69 161 GLU A N 1
ATOM 1179 C CA . GLU A 1 161 ? -5.179 -11.512 12.476 1.00 94.69 161 GLU A CA 1
ATOM 1180 C C . GLU A 1 161 ? -6.657 -11.106 12.575 1.00 94.69 161 GLU A C 1
ATOM 1182 O O . GLU A 1 161 ? -7.149 -10.306 11.781 1.00 94.69 161 GLU A O 1
ATOM 1187 N N . GLU A 1 162 ? -7.391 -11.640 13.553 1.00 95.75 162 GLU A N 1
ATOM 1188 C CA . GLU A 1 162 ? -8.800 -11.287 13.764 1.00 95.75 162 GLU A CA 1
ATOM 1189 C C . GLU A 1 162 ? -8.939 -9.946 14.507 1.00 95.75 162 GLU A C 1
ATOM 1191 O O . GLU A 1 162 ? -8.373 -9.752 15.588 1.00 95.75 162 GLU A O 1
ATOM 1196 N N . ARG A 1 163 ? -9.766 -9.026 13.987 1.00 95.75 163 ARG A N 1
ATOM 1197 C CA . ARG A 1 163 ? -10.106 -7.786 14.708 1.00 95.75 163 ARG A CA 1
ATOM 1198 C C . ARG A 1 163 ? -10.851 -8.10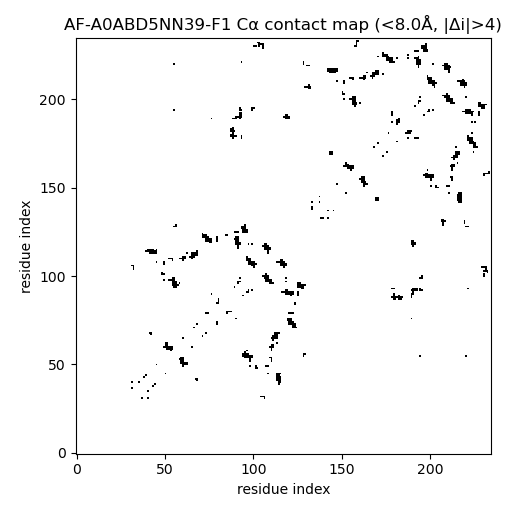9 16.003 1.00 95.75 163 ARG A C 1
ATOM 1200 O O . ARG A 1 163 ? -11.879 -8.783 15.991 1.00 95.75 163 ARG A O 1
ATOM 1207 N N . THR A 1 164 ? -10.377 -7.546 17.114 1.00 94.06 164 THR A N 1
ATOM 1208 C CA . THR A 1 164 ? -11.027 -7.663 18.429 1.00 94.06 164 THR A CA 1
ATOM 1209 C C . THR A 1 164 ? -11.394 -6.271 18.957 1.00 94.06 164 THR A C 1
ATOM 1211 O O . THR A 1 164 ? -10.515 -5.573 19.460 1.00 94.06 164 THR A O 1
ATOM 1214 N N . PRO A 1 165 ? -12.673 -5.842 18.880 1.00 91.44 165 PRO A N 1
ATOM 1215 C CA . PRO A 1 165 ? -13.086 -4.472 19.214 1.00 91.44 165 PRO A CA 1
ATOM 1216 C C . PRO A 1 165 ? -12.692 -3.976 20.612 1.00 91.44 165 PRO A C 1
ATOM 1218 O O . PRO A 1 165 ? -12.423 -2.792 20.788 1.00 91.44 165 PRO A O 1
ATOM 1221 N N . ASP A 1 166 ? -12.625 -4.872 21.600 1.00 91.50 166 ASP A N 1
ATOM 1222 C CA . ASP A 1 166 ? -12.273 -4.533 22.985 1.00 91.50 166 ASP A CA 1
ATOM 1223 C C . ASP A 1 166 ? -10.755 -4.326 23.211 1.00 91.50 166 ASP A C 1
ATOM 1225 O O . ASP A 1 166 ? -10.346 -3.952 24.313 1.00 91.50 166 ASP A O 1
ATOM 1229 N N . GLU A 1 167 ? -9.914 -4.578 22.200 1.00 93.62 167 GLU A N 1
ATOM 1230 C CA . GLU A 1 167 ? -8.443 -4.562 22.296 1.00 93.62 167 GLU A CA 1
ATOM 1231 C C . GLU A 1 167 ? -7.772 -3.546 21.350 1.00 93.62 167 GLU A C 1
ATOM 1233 O O . GLU A 1 167 ? -6.546 -3.521 21.230 1.00 93.62 167 GLU A O 1
ATOM 1238 N N . LEU A 1 168 ? -8.561 -2.688 20.697 1.00 96.75 168 LEU A N 1
ATOM 1239 C CA . LEU A 1 168 ? -8.068 -1.733 19.704 1.00 96.75 168 LEU A CA 1
ATOM 1240 C C . LEU A 1 168 ? -7.323 -0.550 20.340 1.00 96.75 168 LEU A C 1
ATOM 1242 O O . LEU A 1 168 ? -7.672 -0.055 21.414 1.00 96.75 168 LEU A O 1
ATOM 1246 N N . GLN A 1 169 ? -6.293 -0.078 19.644 1.00 96.94 169 GLN A N 1
ATOM 1247 C CA . GLN A 1 169 ? -5.606 1.177 19.927 1.00 96.94 169 GLN A CA 1
ATOM 1248 C C . GLN A 1 169 ? -6.309 2.343 19.230 1.00 96.94 169 GLN A C 1
ATOM 1250 O O . GLN A 1 169 ? -6.904 2.175 18.166 1.00 96.94 169 GLN A O 1
ATOM 1255 N N . SER A 1 170 ? -6.197 3.541 19.806 1.00 97.56 170 SER A N 1
ATOM 1256 C CA . SER A 1 170 ? -6.703 4.748 19.159 1.00 97.56 170 SER A CA 1
ATOM 1257 C C . SER A 1 170 ? -5.823 5.164 17.984 1.00 97.56 170 SER A C 1
ATOM 1259 O O . SER A 1 170 ? -4.603 4.977 18.017 1.00 97.56 170 SER A O 1
ATOM 1261 N N . GLN A 1 171 ? -6.421 5.802 16.977 1.00 97.25 171 GLN A N 1
ATOM 1262 C CA . GLN A 1 171 ? -5.687 6.331 15.821 1.00 97.25 171 GLN A CA 1
ATOM 1263 C C . GLN A 1 171 ? -4.575 7.305 16.238 1.00 97.25 171 GLN A C 1
ATOM 1265 O O . GLN A 1 171 ? -3.442 7.191 15.772 1.00 97.25 171 GLN A O 1
ATOM 1270 N N . ASP A 1 172 ? -4.844 8.160 17.230 1.00 96.88 172 ASP A N 1
ATOM 1271 C CA . ASP A 1 172 ? -3.840 9.044 17.839 1.00 96.88 172 ASP A CA 1
ATOM 1272 C C . ASP A 1 172 ? -2.634 8.284 18.419 1.00 96.88 172 ASP A C 1
ATOM 1274 O O . ASP A 1 172 ? -1.499 8.753 18.335 1.00 96.88 172 ASP A O 1
ATOM 1278 N N . ALA A 1 173 ? -2.855 7.116 19.037 1.00 96.94 173 ALA A N 1
ATOM 1279 C CA . ALA A 1 173 ? -1.777 6.325 19.630 1.00 96.94 173 ALA A CA 1
ATOM 1280 C C . ALA A 1 173 ? -0.893 5.687 18.551 1.00 96.94 173 ALA A C 1
ATOM 1282 O O . ALA A 1 173 ? 0.324 5.625 18.725 1.00 96.94 173 ALA A O 1
ATOM 1283 N N . GLY A 1 174 ? -1.502 5.269 17.436 1.00 93.94 174 GLY A N 1
ATOM 1284 C CA . GLY A 1 174 ? -0.801 4.788 16.248 1.00 93.94 174 GLY A CA 1
ATOM 1285 C C . GLY A 1 174 ? -0.158 5.905 15.421 1.00 93.94 174 GLY A C 1
ATOM 1286 O O . GLY A 1 174 ? 0.727 5.609 14.622 1.00 93.94 174 GLY A O 1
ATOM 1287 N N . SER A 1 175 ? -0.539 7.169 15.645 1.00 96.94 175 SER A N 1
ATOM 1288 C CA . SER A 1 175 ? -0.225 8.298 14.756 1.00 96.94 175 SER A CA 1
ATOM 1289 C C . SER A 1 175 ? -0.717 8.043 13.327 1.00 96.94 175 SER A C 1
ATOM 1291 O O . SER A 1 175 ? 0.057 8.182 12.386 1.00 96.94 175 SER A O 1
ATOM 1293 N N . LEU A 1 176 ? -1.976 7.607 13.187 1.00 97.75 176 LEU A N 1
ATOM 1294 C CA . LEU A 1 176 ? -2.596 7.413 11.875 1.00 97.75 176 LEU A CA 1
ATOM 1295 C C . LEU A 1 176 ? -2.641 8.749 11.114 1.00 97.75 176 LEU A C 1
ATOM 1297 O O . LEU A 1 176 ? -3.053 9.764 11.678 1.00 97.75 176 LEU A O 1
ATOM 1301 N N . MET A 1 177 ? -2.190 8.738 9.866 1.00 97.44 177 MET A N 1
ATOM 1302 C CA . MET A 1 177 ? -2.211 9.863 8.927 1.00 97.44 177 MET A CA 1
ATOM 1303 C C . MET A 1 177 ? -2.046 9.329 7.500 1.00 97.44 177 MET A C 1
ATOM 1305 O O . MET A 1 177 ? -1.705 8.161 7.335 1.00 97.44 177 MET A O 1
ATOM 1309 N N . GLU A 1 178 ? -2.206 10.173 6.484 1.00 97.38 178 GLU A N 1
ATOM 1310 C CA . GLU A 1 178 ? -1.953 9.775 5.096 1.00 97.38 178 GLU A CA 1
ATOM 1311 C C . GLU A 1 178 ? -0.501 9.297 4.903 1.00 97.38 178 GLU A C 1
ATOM 1313 O O . GLU A 1 178 ? 0.451 9.930 5.373 1.00 97.38 178 GLU A O 1
ATOM 1318 N N . SER A 1 179 ? -0.315 8.185 4.182 1.00 98.19 179 SER A N 1
ATOM 1319 C CA . SER A 1 179 ? 1.009 7.625 3.871 1.00 98.19 179 SER A CA 1
ATOM 1320 C C . SER A 1 179 ? 1.901 8.641 3.157 1.00 98.19 179 SER A C 1
ATOM 1322 O O . SER A 1 179 ? 3.068 8.805 3.518 1.00 98.19 179 SER A O 1
ATOM 1324 N N . VAL A 1 180 ? 1.347 9.366 2.179 1.00 98.25 180 VAL A N 1
ATOM 1325 C CA . VAL A 1 180 ? 2.086 10.375 1.407 1.00 98.25 180 VAL A CA 1
ATOM 1326 C C . VAL A 1 180 ? 2.673 11.458 2.316 1.00 98.25 180 VAL A C 1
ATOM 1328 O O . VAL A 1 180 ? 3.863 11.762 2.218 1.00 98.25 180 VAL A O 1
ATOM 1331 N N . ASP A 1 181 ? 1.893 11.965 3.271 1.00 98.31 181 ASP A N 1
ATOM 1332 C CA . ASP A 1 181 ? 2.344 12.968 4.236 1.00 98.31 181 ASP A CA 1
ATOM 1333 C C . ASP A 1 181 ? 3.369 12.380 5.213 1.00 98.31 181 ASP A C 1
ATOM 1335 O O . ASP A 1 181 ? 4.418 12.982 5.457 1.00 98.31 181 ASP A O 1
ATOM 1339 N N . ALA A 1 182 ? 3.124 11.168 5.721 1.00 98.38 182 ALA A N 1
ATOM 1340 C CA . ALA A 1 182 ? 4.044 10.493 6.631 1.00 98.38 182 ALA A CA 1
ATOM 1341 C C . ALA A 1 182 ? 5.432 10.279 6.003 1.00 98.38 182 ALA A C 1
ATOM 1343 O O . ALA A 1 182 ? 6.453 10.438 6.683 1.00 98.38 182 ALA A O 1
ATOM 1344 N N . ILE A 1 183 ? 5.487 9.932 4.714 1.00 98.50 183 ILE A N 1
ATOM 1345 C CA . ILE A 1 183 ? 6.736 9.744 3.965 1.00 98.50 183 ILE A CA 1
ATOM 1346 C C . ILE A 1 183 ? 7.381 11.098 3.653 1.00 98.50 183 ILE A C 1
ATOM 1348 O O . ILE A 1 183 ? 8.589 11.258 3.843 1.00 98.50 183 ILE A O 1
ATOM 1352 N N . ALA A 1 184 ? 6.600 12.092 3.217 1.00 98.19 184 ALA A N 1
ATOM 1353 C CA . ALA A 1 184 ? 7.103 13.435 2.928 1.00 98.19 184 ALA A CA 1
ATOM 1354 C C . ALA A 1 184 ? 7.745 14.096 4.163 1.00 98.19 184 ALA A C 1
ATOM 1356 O O . ALA A 1 184 ? 8.786 14.752 4.047 1.00 98.19 184 ALA A O 1
ATOM 1357 N N . ASP A 1 185 ? 7.176 13.867 5.348 1.00 98.12 185 ASP A N 1
ATOM 1358 C CA . ASP A 1 185 ? 7.700 14.342 6.632 1.00 98.12 185 ASP A CA 1
ATOM 1359 C C . ASP A 1 185 ? 8.835 13.462 7.198 1.00 98.12 185 ASP A C 1
ATOM 1361 O O . ASP A 1 185 ? 9.467 13.816 8.202 1.00 98.12 185 ASP A O 1
ATOM 1365 N N . GLY A 1 186 ? 9.136 12.327 6.555 1.00 96.94 186 GLY A N 1
ATOM 1366 C CA . GLY A 1 186 ? 10.185 11.387 6.959 1.00 96.94 186 GLY A CA 1
ATOM 1367 C C . GLY A 1 186 ? 9.868 10.606 8.238 1.00 96.94 186 GLY A C 1
ATOM 1368 O O . GLY A 1 186 ? 10.786 10.164 8.936 1.00 96.94 186 GLY A O 1
ATOM 1369 N N . VAL A 1 187 ? 8.583 10.479 8.579 1.00 97.69 187 VAL A N 1
ATOM 1370 C CA . VAL A 1 187 ? 8.085 9.684 9.711 1.00 97.69 187 VAL A CA 1
ATOM 1371 C C . VAL A 1 187 ? 7.896 8.224 9.296 1.00 97.69 187 VAL A C 1
ATOM 1373 O O . VAL A 1 187 ? 8.285 7.325 10.046 1.00 97.69 187 VAL A O 1
ATOM 1376 N N . ALA A 1 188 ? 7.361 8.002 8.096 1.00 97.75 188 ALA A N 1
ATOM 1377 C CA . ALA A 1 188 ? 7.283 6.706 7.433 1.00 97.75 188 ALA A CA 1
ATOM 1378 C C . ALA A 1 188 ? 8.415 6.544 6.409 1.00 97.75 188 ALA A C 1
ATOM 1380 O O . ALA A 1 188 ? 9.045 7.518 5.987 1.00 97.75 188 ALA A O 1
ATOM 1381 N N . ARG A 1 189 ? 8.681 5.298 6.010 1.00 97.50 189 ARG A N 1
ATOM 1382 C CA . ARG A 1 189 ? 9.531 5.013 4.846 1.00 97.50 189 ARG A CA 1
ATOM 1383 C C . ARG A 1 189 ? 8.657 4.913 3.594 1.00 97.50 189 ARG A C 1
ATOM 1385 O O . ARG A 1 189 ? 7.488 4.550 3.741 1.00 97.50 189 ARG A O 1
ATOM 1392 N N . PRO A 1 190 ? 9.204 5.191 2.395 1.00 97.69 190 PRO A N 1
ATOM 1393 C CA . PRO A 1 190 ? 8.571 4.781 1.145 1.00 97.69 190 PRO A CA 1
ATOM 1394 C C . PRO A 1 190 ? 8.128 3.319 1.214 1.00 97.69 190 PRO A C 1
ATOM 1396 O O . PRO A 1 190 ? 8.656 2.543 2.011 1.00 97.69 190 PRO A O 1
ATOM 1399 N N . GLY A 1 191 ? 7.120 2.953 0.430 1.00 96.88 191 GLY A N 1
ATOM 1400 C CA . GLY A 1 191 ? 6.628 1.580 0.434 1.00 96.88 191 GLY A CA 1
ATOM 1401 C C . GLY A 1 191 ? 5.704 1.220 1.594 1.00 96.88 191 GLY A C 1
ATOM 1402 O O . GLY A 1 191 ? 5.339 0.056 1.714 1.00 96.88 191 GLY A O 1
ATOM 1403 N N . GLN A 1 192 ? 5.281 2.169 2.435 1.00 97.81 192 GLN A N 1
ATOM 1404 C CA . GLN A 1 192 ? 4.425 1.874 3.590 1.00 97.81 192 GLN A CA 1
ATOM 1405 C C . GLN A 1 192 ? 3.060 2.560 3.496 1.00 97.81 192 GLN A C 1
ATOM 1407 O O . GLN A 1 192 ? 2.966 3.781 3.620 1.00 97.81 192 GLN A O 1
ATOM 1412 N N . SER A 1 193 ? 1.995 1.772 3.363 1.00 97.56 193 SER A N 1
ATOM 1413 C CA . SER A 1 193 ? 0.597 2.207 3.478 1.00 97.56 193 SER A CA 1
ATOM 1414 C C . SER A 1 193 ? -0.253 1.148 4.189 1.00 97.56 193 SER A C 1
ATOM 1416 O O . SER A 1 193 ? 0.165 0.009 4.399 1.00 97.56 193 SER A O 1
ATOM 1418 N N . CYS A 1 194 ? -1.473 1.487 4.583 1.00 97.88 194 CYS A N 1
ATOM 1419 C CA . CYS A 1 194 ? -2.414 0.533 5.143 1.00 97.88 194 CYS A CA 1
ATOM 1420 C C . CYS A 1 194 ? -2.741 -0.557 4.115 1.00 97.88 194 CYS A C 1
ATOM 1422 O O . CYS A 1 194 ? -2.730 -1.730 4.472 1.00 97.88 194 CYS A O 1
ATOM 1424 N N . GLY A 1 195 ? -2.885 -0.215 2.834 1.00 95.94 195 GLY A N 1
ATOM 1425 C CA . GLY A 1 195 ? -3.145 -1.170 1.756 1.00 95.94 195 GLY A CA 1
ATOM 1426 C C . GLY A 1 195 ? -2.128 -2.308 1.638 1.00 95.94 195 GLY A C 1
ATOM 1427 O O . GLY A 1 195 ? -2.491 -3.401 1.214 1.00 95.94 195 GLY A O 1
ATOM 1428 N N . ASN A 1 196 ? -0.881 -2.113 2.073 1.00 95.75 196 ASN A N 1
ATOM 1429 C CA . ASN A 1 196 ? 0.140 -3.166 2.106 1.00 95.75 196 ASN A CA 1
ATOM 1430 C C . ASN A 1 196 ? 0.612 -3.544 3.524 1.00 95.75 196 ASN A C 1
ATOM 1432 O O . ASN A 1 196 ? 1.666 -4.152 3.696 1.00 95.75 196 ASN A O 1
ATOM 1436 N N . CYS A 1 197 ? -0.183 -3.213 4.542 1.00 97.50 197 CYS A N 1
ATOM 1437 C CA . CYS A 1 197 ? 0.071 -3.568 5.933 1.00 97.50 197 CYS A CA 1
ATOM 1438 C C . CYS A 1 197 ? -0.531 -4.938 6.284 1.00 97.50 197 CYS A C 1
ATOM 1440 O O . CYS A 1 197 ? -1.681 -5.232 5.947 1.00 97.50 197 CYS A O 1
ATOM 1442 N N . ALA A 1 198 ? 0.198 -5.745 7.055 1.00 96.31 198 ALA A N 1
ATOM 1443 C CA . ALA A 1 198 ? -0.249 -7.026 7.602 1.00 96.31 198 ALA A CA 1
ATOM 1444 C C . ALA A 1 198 ? -1.551 -6.922 8.416 1.00 96.31 198 ALA A C 1
ATOM 1446 O O . ALA A 1 198 ? -2.379 -7.834 8.395 1.00 96.31 198 ALA A O 1
ATOM 1447 N N . GLU A 1 199 ? -1.745 -5.804 9.116 1.00 97.00 199 GLU A N 1
ATOM 1448 C CA . GLU A 1 199 ? -2.864 -5.577 10.037 1.00 97.00 199 GLU A CA 1
ATOM 1449 C C . GLU A 1 199 ? -4.089 -4.939 9.367 1.00 97.00 199 GLU A C 1
ATOM 1451 O O . GLU A 1 199 ? -5.134 -4.792 10.005 1.00 97.00 199 GLU A O 1
ATOM 1456 N N . TYR A 1 200 ? -3.989 -4.536 8.099 1.00 97.50 200 TYR A N 1
ATOM 1457 C CA . TYR A 1 200 ? -5.101 -3.911 7.389 1.00 97.50 200 TYR A CA 1
ATOM 1458 C C . TYR A 1 200 ? -6.186 -4.925 7.039 1.00 97.50 200 TYR A C 1
ATOM 1460 O O . TYR A 1 200 ? -5.916 -6.092 6.770 1.00 97.50 200 TYR A O 1
ATOM 1468 N N . ILE A 1 201 ? -7.431 -4.473 7.070 1.00 97.44 201 ILE A N 1
ATOM 1469 C CA . ILE A 1 201 ? -8.604 -5.217 6.630 1.00 97.44 201 ILE A CA 1
ATOM 1470 C C . ILE A 1 201 ? -9.145 -4.440 5.426 1.00 97.44 201 ILE A C 1
ATOM 1472 O O . ILE A 1 201 ? -9.636 -3.325 5.633 1.00 97.44 201 ILE A O 1
ATOM 1476 N N . PRO A 1 202 ? -9.030 -4.985 4.200 1.00 95.00 202 PRO A N 1
ATOM 1477 C CA . PRO A 1 202 ? -9.535 -4.342 2.989 1.00 95.00 202 PRO A CA 1
ATOM 1478 C C . PRO A 1 202 ? -11.038 -4.059 3.035 1.00 95.00 202 PRO A C 1
ATOM 1480 O O . PRO A 1 202 ? -11.752 -4.602 3.876 1.00 95.00 202 PRO A O 1
ATOM 1483 N N . ASP A 1 203 ? -11.519 -3.225 2.113 1.00 94.75 203 ASP A N 1
ATOM 1484 C CA . ASP A 1 203 ? -12.953 -2.986 1.929 1.00 94.75 203 ASP A CA 1
ATOM 1485 C C . ASP A 1 203 ? -13.695 -4.304 1.627 1.00 94.75 203 ASP A C 1
ATOM 1487 O O . ASP A 1 203 ? -13.422 -4.999 0.647 1.00 94.75 203 ASP A O 1
ATOM 1491 N N . GLU A 1 204 ? -14.658 -4.640 2.484 1.00 91.50 204 GLU A N 1
ATOM 1492 C CA . GLU A 1 204 ? -15.458 -5.870 2.428 1.00 91.50 204 GLU A CA 1
ATOM 1493 C C . GLU A 1 204 ? -16.891 -5.605 1.943 1.00 91.50 204 GLU A C 1
ATOM 1495 O O . GLU A 1 204 ? -17.676 -6.541 1.744 1.00 91.50 204 GLU A O 1
ATOM 1500 N N . ASN A 1 205 ? -17.291 -4.336 1.813 1.00 91.88 205 ASN A N 1
ATOM 1501 C CA . ASN A 1 205 ? -18.687 -3.969 1.588 1.00 91.88 205 ASN A CA 1
ATOM 1502 C C . ASN A 1 205 ? -18.922 -2.984 0.426 1.00 91.88 205 ASN A C 1
ATOM 1504 O O . ASN A 1 205 ? -20.080 -2.774 0.047 1.00 91.88 205 ASN A O 1
ATOM 1508 N N . GLY A 1 206 ? -17.855 -2.488 -0.199 1.00 90.19 206 GLY A N 1
ATOM 1509 C CA . GLY A 1 206 ? -17.883 -1.561 -1.325 1.00 90.19 206 GLY A CA 1
ATOM 1510 C C . GLY A 1 206 ? -18.066 -0.100 -0.915 1.00 90.19 206 GLY A C 1
ATOM 1511 O O . GLY A 1 206 ? -18.525 0.689 -1.742 1.00 90.19 206 GLY A O 1
ATOM 1512 N N . ASP A 1 207 ? -17.789 0.249 0.345 1.00 90.88 207 ASP A N 1
ATOM 1513 C CA . ASP A 1 207 ? -17.859 1.623 0.857 1.00 90.88 207 ASP A CA 1
ATOM 1514 C C . ASP A 1 207 ? -16.524 2.359 0.780 1.00 90.88 207 ASP A C 1
ATOM 1516 O O . ASP A 1 207 ? -16.430 3.474 1.291 1.00 90.88 207 ASP A O 1
ATOM 1520 N N . THR A 1 208 ? -15.516 1.771 0.127 1.00 92.75 208 THR A N 1
ATOM 1521 C CA . THR A 1 208 ? -14.150 2.295 -0.053 1.00 92.75 208 THR A CA 1
ATOM 1522 C C . THR A 1 208 ? -13.349 2.457 1.240 1.00 92.75 208 THR A C 1
ATOM 1524 O O . THR A 1 208 ? -12.171 2.807 1.199 1.00 92.75 208 THR A O 1
ATOM 1527 N N . TRP A 1 209 ? -13.945 2.139 2.388 1.00 95.94 209 TRP A N 1
ATOM 1528 C CA . TRP A 1 209 ? -13.262 2.127 3.668 1.00 95.94 209 TRP A CA 1
ATOM 1529 C C . TRP A 1 209 ? -12.781 0.726 4.014 1.00 95.94 209 TRP A C 1
ATOM 1531 O O . TRP A 1 209 ? -13.481 -0.262 3.815 1.00 95.94 209 TRP A O 1
ATOM 1541 N N . GLY A 1 210 ? -11.608 0.655 4.633 1.00 96.25 210 GLY A N 1
ATOM 1542 C CA . GLY A 1 210 ? -11.162 -0.536 5.336 1.00 96.25 210 GLY A CA 1
ATOM 1543 C C . GLY A 1 210 ? -11.282 -0.394 6.851 1.00 96.25 210 GLY A C 1
ATOM 1544 O O . GLY A 1 210 ? -11.851 0.553 7.409 1.00 96.25 210 GLY A O 1
ATOM 1545 N N . ALA A 1 211 ? -10.676 -1.358 7.531 1.00 97.69 211 ALA A N 1
ATOM 1546 C CA . ALA A 1 211 ? -10.446 -1.341 8.967 1.00 97.69 211 ALA A CA 1
ATOM 1547 C C . ALA A 1 211 ? -9.034 -1.870 9.282 1.00 97.69 211 ALA A C 1
ATOM 1549 O O . ALA A 1 211 ? -8.222 -2.116 8.396 1.00 97.69 211 ALA A O 1
ATOM 1550 N N . CYS A 1 212 ? -8.719 -2.056 10.562 1.00 98.00 212 CYS A N 1
ATOM 1551 C CA . CYS A 1 212 ? -7.431 -2.594 11.007 1.00 98.00 212 CYS A CA 1
ATOM 1552 C C . CYS A 1 212 ? -7.635 -3.607 12.138 1.00 98.00 212 CYS A C 1
ATOM 1554 O O . CYS A 1 212 ? -8.471 -3.392 13.008 1.00 98.00 212 CYS A O 1
ATOM 1556 N N . ALA A 1 213 ? -6.883 -4.696 12.223 1.00 97.44 213 ALA A N 1
ATOM 1557 C CA . ALA A 1 213 ? -7.054 -5.616 13.349 1.00 97.44 213 ALA A CA 1
ATOM 1558 C C . ALA A 1 213 ? -6.623 -5.002 14.702 1.00 97.44 213 ALA A C 1
ATOM 1560 O O . ALA A 1 213 ? -7.074 -5.465 15.753 1.00 97.44 213 ALA A O 1
ATOM 1561 N N . LYS A 1 214 ? -5.814 -3.927 14.689 1.00 97.00 214 LYS A N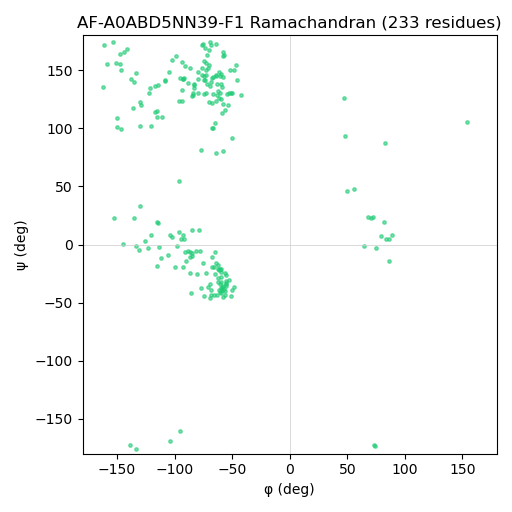 1
ATOM 1562 C CA . LYS A 1 214 ? -5.232 -3.286 15.887 1.00 97.00 214 LYS A CA 1
ATOM 1563 C C . LYS A 1 214 ? -5.694 -1.858 16.170 1.00 97.00 214 LYS A C 1
ATOM 1565 O O . LYS A 1 214 ? -5.521 -1.408 17.300 1.00 97.00 214 LYS A O 1
ATOM 1570 N N . VAL A 1 215 ? -6.257 -1.145 15.195 1.00 97.62 215 VAL A N 1
ATOM 1571 C CA . VAL A 1 215 ? -6.608 0.284 15.320 1.00 97.62 215 VAL A CA 1
ATOM 1572 C C . VAL A 1 215 ? -8.117 0.488 15.194 1.00 97.62 215 VAL A C 1
ATOM 1574 O O . VAL A 1 215 ? -8.769 -0.127 14.349 1.00 97.62 215 VAL A O 1
ATOM 1577 N N . GLU A 1 216 ? -8.692 1.319 16.062 1.00 97.31 216 GLU A N 1
ATOM 1578 C CA . GLU A 1 216 ? -10.118 1.653 16.051 1.00 97.31 216 GLU A CA 1
ATOM 1579 C C . GLU A 1 216 ? -10.515 2.596 14.904 1.00 97.31 216 GLU A C 1
ATOM 1581 O O . GLU A 1 216 ? -9.670 3.154 14.205 1.00 97.31 216 GLU A O 1
ATOM 1586 N N . GLY A 1 217 ? -11.826 2.749 14.701 1.00 97.00 217 GLY A N 1
ATOM 1587 C CA . GLY A 1 217 ? -12.357 3.604 13.643 1.00 97.00 217 GLY A CA 1
ATOM 1588 C C . GLY A 1 217 ? -12.208 3.025 12.236 1.00 97.00 217 GLY A C 1
ATOM 1589 O O . GLY A 1 217 ? -11.836 1.858 12.057 1.00 97.00 217 GLY A O 1
ATOM 1590 N N . TYR A 1 218 ? -12.555 3.868 11.266 1.00 97.44 218 TYR A N 1
ATOM 1591 C CA . TYR A 1 218 ? -12.377 3.634 9.834 1.00 97.44 218 TYR A CA 1
ATOM 1592 C C . TYR A 1 218 ? -10.925 3.921 9.441 1.00 97.44 218 TYR A C 1
ATOM 1594 O O . TYR A 1 218 ? -10.321 4.850 9.978 1.00 97.44 218 TYR A O 1
ATOM 1602 N N . VAL A 1 219 ? -10.372 3.118 8.531 1.00 97.56 219 VAL A N 1
ATOM 1603 C CA . VAL A 1 219 ? -8.986 3.249 8.059 1.00 97.56 219 VAL A CA 1
ATOM 1604 C C . VAL A 1 219 ? -8.994 3.245 6.537 1.00 97.56 219 VAL A C 1
ATOM 1606 O O . VAL A 1 219 ? -9.507 2.300 5.928 1.00 97.56 219 VAL A O 1
ATOM 1609 N N . ALA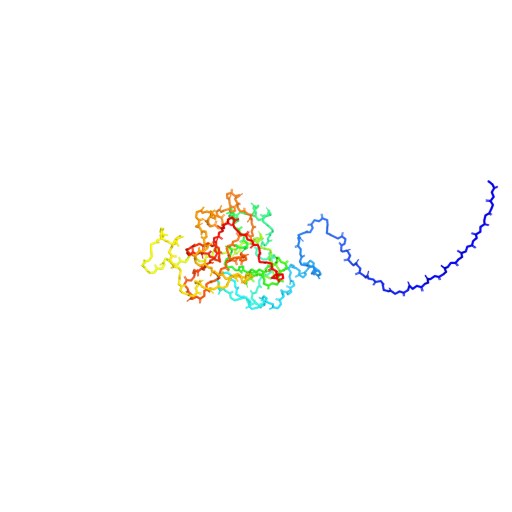 A 1 220 ? -8.458 4.296 5.921 1.00 96.81 220 ALA A N 1
ATOM 1610 C CA . ALA A 1 220 ? -8.333 4.366 4.476 1.00 96.81 220 ALA A CA 1
ATOM 1611 C C . ALA A 1 220 ? -7.163 3.493 4.010 1.00 96.81 220 ALA A C 1
ATOM 1613 O O . ALA A 1 220 ? -6.192 3.257 4.729 1.00 96.81 220 ALA A O 1
ATOM 1614 N N . VAL A 1 221 ? -7.255 2.993 2.781 1.00 96.81 221 VAL A N 1
ATOM 1615 C CA . VAL A 1 221 ? -6.200 2.173 2.168 1.00 96.81 221 VAL A CA 1
ATOM 1616 C C . VAL A 1 221 ? -4.878 2.945 2.019 1.00 96.81 221 VAL A C 1
ATOM 1618 O O . VAL A 1 221 ? -3.802 2.356 2.106 1.00 96.81 221 VAL A O 1
ATOM 1621 N N . GLU A 1 222 ? -4.953 4.266 1.862 1.00 95.31 222 GLU A N 1
ATOM 1622 C CA . GLU A 1 222 ? -3.803 5.163 1.694 1.00 95.31 222 GLU A CA 1
ATOM 1623 C C . GLU A 1 222 ? -3.181 5.656 3.006 1.00 95.31 222 GLU A C 1
ATOM 1625 O O . GLU A 1 222 ? -2.135 6.303 2.979 1.00 95.31 222 GLU A O 1
ATOM 1630 N N . ASP A 1 223 ? -3.788 5.350 4.154 1.00 97.88 223 ASP A N 1
ATOM 1631 C CA . ASP A 1 223 ? -3.264 5.764 5.454 1.00 97.88 223 ASP A CA 1
ATOM 1632 C C . ASP A 1 223 ? -1.952 5.046 5.798 1.00 97.88 223 ASP A C 1
ATOM 1634 O O . ASP A 1 223 ? -1.516 4.097 5.151 1.00 97.88 223 ASP A O 1
ATOM 1638 N N . TRP A 1 224 ? -1.309 5.483 6.870 1.00 98.38 224 TRP A N 1
ATOM 1639 C CA . TRP A 1 224 ? -0.185 4.826 7.512 1.00 98.38 224 TRP A CA 1
ATOM 1640 C C . TRP A 1 224 ? -0.234 5.071 9.022 1.00 98.38 224 TRP A C 1
ATOM 1642 O O . TRP A 1 224 ? -0.685 6.117 9.485 1.00 98.38 224 TRP A O 1
ATOM 1652 N N . CYS A 1 225 ? 0.277 4.126 9.815 1.00 98.50 225 CYS A N 1
ATOM 1653 C CA . CYS A 1 225 ? 0.528 4.345 11.237 1.00 98.50 225 CYS A CA 1
ATOM 1654 C C . CYS A 1 225 ? 1.798 3.624 11.699 1.00 98.50 225 CYS A C 1
ATOM 1656 O O . CYS A 1 225 ? 2.292 2.703 11.054 1.00 98.50 225 CYS A O 1
ATOM 1658 N N . SER A 1 226 ? 2.290 3.980 12.883 1.00 97.56 226 SER A N 1
ATOM 1659 C CA . SER A 1 226 ? 3.519 3.422 13.471 1.00 97.56 226 SER A CA 1
ATOM 1660 C C . SER A 1 226 ? 3.476 1.925 13.820 1.00 97.56 226 SER A C 1
ATOM 1662 O O . SER A 1 226 ? 4.502 1.372 14.217 1.00 97.56 226 SER A O 1
ATOM 1664 N N . ILE A 1 227 ? 2.314 1.277 13.692 1.0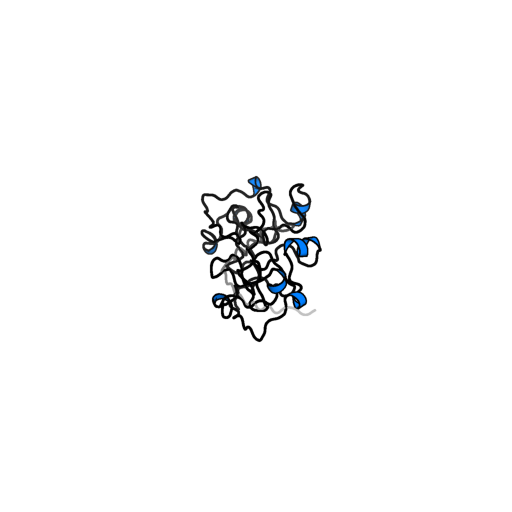0 96.50 227 ILE A N 1
ATOM 1665 C CA . ILE A 1 227 ? 2.124 -0.172 13.882 1.00 96.50 227 ILE A CA 1
ATOM 1666 C C . ILE A 1 227 ? 2.363 -0.931 12.567 1.00 96.50 227 ILE A C 1
ATOM 1668 O O . ILE A 1 227 ? 2.342 -2.152 12.572 1.00 96.50 227 ILE A O 1
ATOM 1672 N N . TRP A 1 228 ? 2.576 -0.231 11.446 1.00 97.56 228 TRP A N 1
ATOM 1673 C CA . TRP A 1 228 ? 2.745 -0.849 10.134 1.00 97.56 228 TRP A CA 1
ATOM 1674 C C . TRP A 1 228 ? 3.783 -1.979 10.152 1.00 97.56 228 TRP A C 1
ATOM 1676 O O . TRP A 1 228 ? 4.912 -1.810 10.622 1.00 97.56 228 TRP A O 1
ATOM 1686 N N . GLU A 1 229 ? 3.387 -3.118 9.596 1.00 94.38 229 GLU A N 1
ATOM 1687 C CA . GLU A 1 229 ? 4.221 -4.294 9.383 1.00 94.38 229 GLU A CA 1
ATOM 1688 C C . GLU A 1 229 ? 3.950 -4.812 7.971 1.00 94.38 229 GLU A C 1
ATOM 1690 O O . GLU A 1 229 ? 2.803 -4.820 7.521 1.00 94.38 229 GLU A O 1
ATOM 1695 N N . HIS A 1 230 ? 4.997 -5.243 7.268 1.00 90.94 230 HIS A N 1
ATOM 1696 C CA . HIS A 1 230 ? 4.853 -5.814 5.933 1.00 90.94 230 HIS A CA 1
ATOM 1697 C C . HIS A 1 230 ? 4.049 -7.120 5.987 1.00 90.94 230 HIS A C 1
ATOM 1699 O O . HIS A 1 230 ? 4.186 -7.903 6.934 1.00 90.94 230 HIS A O 1
ATOM 1705 N N . VAL A 1 231 ? 3.251 -7.390 4.952 1.00 85.19 231 VAL A N 1
ATOM 1706 C CA . VAL A 1 231 ? 2.601 -8.695 4.777 1.00 85.19 231 VAL A CA 1
ATOM 1707 C C . VAL A 1 231 ? 3.696 -9.742 4.556 1.00 85.19 231 VAL A C 1
ATOM 1709 O O . VAL A 1 231 ? 4.319 -9.795 3.506 1.00 85.19 231 VAL A O 1
ATOM 1712 N N . SER A 1 232 ? 3.989 -10.557 5.563 1.00 73.88 232 SER A N 1
ATOM 1713 C CA . SER A 1 232 ? 4.875 -11.718 5.410 1.00 73.88 232 SER A CA 1
ATOM 1714 C C . SER A 1 232 ? 4.036 -12.987 5.325 1.00 73.88 232 SER A C 1
ATOM 1716 O O . SER A 1 232 ? 2.883 -12.998 5.767 1.00 73.88 232 SER A O 1
ATOM 1718 N N . GLU A 1 233 ? 4.587 -14.071 4.766 1.00 55.91 233 GLU A N 1
ATOM 1719 C CA . GLU A 1 233 ? 3.928 -15.374 4.880 1.00 55.91 233 GLU A CA 1
ATOM 1720 C C . GLU A 1 233 ? 3.623 -15.662 6.358 1.00 55.91 233 GLU A C 1
ATOM 1722 O O . GLU A 1 233 ? 4.495 -15.549 7.225 1.00 55.91 233 GLU A O 1
ATOM 1727 N N . ALA A 1 234 ? 2.379 -16.053 6.647 1.00 44.41 234 ALA A N 1
ATOM 1728 C CA . ALA A 1 234 ? 2.013 -16.542 7.967 1.00 44.41 234 ALA A CA 1
ATOM 1729 C C . ALA A 1 234 ? 2.928 -17.727 8.332 1.00 44.41 234 ALA A C 1
ATOM 1731 O O . ALA A 1 234 ? 2.912 -18.761 7.660 1.00 44.41 234 ALA A O 1
ATOM 1732 N N . ALA A 1 235 ? 3.744 -17.546 9.374 1.00 34.09 235 ALA A N 1
ATOM 1733 C CA . ALA A 1 235 ? 4.685 -18.549 9.879 1.00 34.09 235 ALA A CA 1
ATOM 1734 C C . ALA A 1 235 ? 4.013 -19.847 10.368 1.00 34.09 235 ALA A C 1
ATOM 1736 O O . ALA A 1 235 ? 2.896 -19.786 10.936 1.00 34.09 235 ALA A O 1
#

InterPro domains:
  IPR000170 High potential iron-sulphur protein [PF01355] (75-127)
  IPR000170 High potential iron-sulphur protein [PF01355] (188-230)
  IPR000170 High potential iron-sulphur protein [PS51373] (157-233)
  IPR036369 High potential iron-sulphur protein superfamily [G3DSA:4.10.490.10] (61-129)
  IPR036369 High potential iron-sulphur protein superfamily [G3DSA:4.10.490.10] (154-231)
  IPR036369 High potential iron-sulphur protein superfamily [SSF57652] (70-127)
  IPR036369 High potential iron-sulphur protein superfamily [SSF57652] (185-230)

Solvent-accessible surface area (backbone atoms only — not comparable to full-atom values): 13519 Å² total; per-residue (Å²): 144,84,82,89,86,90,81,89,80,91,81,91,78,90,84,78,88,74,82,74,78,71,69,91,77,68,87,81,59,78,87,72,51,91,93,58,51,70,66,41,40,54,65,25,83,59,63,78,83,49,51,68,30,57,15,73,53,73,42,64,17,43,83,90,68,40,38,58,40,82,80,38,61,52,34,49,51,77,63,32,71,73,40,91,85,57,53,78,36,69,20,28,32,51,20,16,43,24,21,59,52,85,80,48,63,74,44,21,35,38,31,53,39,41,13,56,30,51,30,36,20,33,41,78,73,69,40,74,52,78,83,56,70,77,55,93,94,56,52,80,91,41,36,50,70,36,86,61,61,78,75,54,53,68,30,52,13,76,51,62,48,62,21,45,80,94,72,44,39,51,35,77,79,35,53,57,44,51,18,38,58,33,25,53,74,64,77,42,58,70,40,50,15,31,59,45,18,19,47,20,21,73,58,86,81,79,63,61,45,22,30,37,31,52,39,40,18,58,35,52,48,46,22,27,40,79,76,68,43,71,48,53,67,79,127

Organism: NCBI:txid1487865

pLDDT: mean 88.86, std 17.56, range [34.09, 98.75]

Mean predicted aligned error: 8.14 Å

Sequence (235 aa):
MATVGVAALSGCTDGDDGDETTDPDDENGEERPAGVSREEFESGPVPDVYVSATSLGAEERDPDEVRPKSEVSFSDYEAAQENDAHQPGTCCANCADYIPDKNGDEFGACAEVEGYIDGEDWCTIYETLPEPEVPDGVSEDELATAEVPAAYQTASSQAGEERTPDELQSQDAGSLMESVDAIADGVARPGQSCGNCAEYIPDENGDTWGACAKVEGYVAVEDWCSIWEHVSEAA

Foldseek 3Di:
DDDDDDDDDDDDDDDDDPPPPPPPPPPPDDDDFPPQDPCCQQANADPPCQCQAAFLQRATAHPVQADGCVVFVKDALVVLVVDPQDDQLDFLQQFNQWAADDPQRQWTDGSHHHHTGHQRIDTNVGDGHDDFDDDPPADPVCQQADDDPPCQCQDAFSQGQGADPVQADTCVVQVKDFSRVCRNVPVDPRSFWLLFFRQWAADPDPRQWTDGSHGHGTGHRRMGGNVGDGRHHND

Radius of gyration: 23.27 Å; Cα contacts (8 Å, |Δi|>4): 476; chains: 1; bounding box: 90×61×45 Å

Secondary structure (DSSP, 8-state):
-----------------------TT-SS-----TT--HHHHHHSPPPTTTTTPBPTTSPBP-TTT-B-GGGTT-B-HHHHTTSTT--TT--GGGBTTEE--SSSSS-BEESSB-S-B-TT-B-TT--BPPPPPPPTT--GGGTTTSPPPTTTTT-B-TT-PBP-GGGPBPHHHHT-EEHHHHHHTTSSPTT--GGGBTTEE--SSSSS-BEESSB-S-B-TTEE-TT--B-----

Nearest PDB structures (foldseek):
  3h31-assembly1_A  TM=7.613E-01  e=2.055E-03  Rhodothermus marinus
  1hpi-assembly1_A  TM=7.728E-01  e=1.705E-02  Ectothiorhodospira shaposhnikovii
  3hip-assembly1_A  TM=6.299E-01  e=6.324E-03  Marichromatium purpuratum